Protein AF-A0ABD0UCK6-F1 (afdb_monomer)

Secondary structure (DSSP, 8-state):
---------------------TTTT-SSS-HHHHHHHHHHH-TTTTTTEEE-TTSSEEEES-HHHIIIIIHHHHSS---HHHHHHHHHHTT-EE--SSSEEEE-TT--TT-GGGGGG-PPPP---------------------TT-SSHHHHHHHHHHHHHHHHHHHHHHHHHHHHHHHHHHHHHHHHHHHHHHHHHHHHHHHHHHT-HHHHHHHHHHHHS-SS--HHHHHHHHHHHHHHHHHHHHT---------TTSSHHHHHHHHHHHHHHHTT-----------------------

pLDDT: mean 70.23, std 23.86, range [28.62, 97.31]

Structure (mmCIF, N/CA/C/O backbone):
data_AF-A0ABD0UCK6-F1
#
_entry.id   AF-A0ABD0UCK6-F1
#
loop_
_atom_site.group_PDB
_atom_site.id
_atom_site.type_symbol
_atom_site.label_atom_id
_atom_site.label_alt_id
_atom_site.label_comp_id
_atom_site.label_asym_id
_atom_site.label_entity_id
_atom_site.label_seq_id
_atom_site.pdbx_PDB_ins_code
_atom_site.Cartn_x
_atom_site.Cartn_y
_atom_site.Cartn_z
_atom_site.occupancy
_atom_site.B_iso_or_equiv
_atom_site.auth_seq_id
_atom_site.auth_comp_id
_atom_site.auth_asym_id
_atom_site.auth_atom_id
_atom_site.pdbx_PDB_model_num
ATOM 1 N N . MET A 1 1 ? 30.192 30.939 -76.723 1.00 43.00 1 MET A N 1
ATOM 2 C CA . MET A 1 1 ? 31.082 30.702 -75.568 1.00 43.00 1 MET A CA 1
ATOM 3 C C . MET A 1 1 ? 30.474 31.474 -74.424 1.00 43.00 1 MET A C 1
ATOM 5 O O . MET A 1 1 ? 30.713 32.667 -74.288 1.00 43.00 1 MET A O 1
ATOM 9 N N . ASP A 1 2 ? 29.570 30.797 -73.729 1.00 37.66 2 ASP A N 1
ATOM 10 C CA . ASP A 1 2 ? 28.716 31.354 -72.691 1.00 37.66 2 ASP A CA 1
ATOM 11 C C . ASP A 1 2 ? 29.520 31.537 -71.403 1.00 37.66 2 ASP A C 1
ATOM 13 O O . ASP A 1 2 ? 30.098 30.588 -70.871 1.00 37.66 2 ASP A O 1
ATOM 17 N N . GLY A 1 3 ? 29.598 32.782 -70.935 1.00 42.50 3 GLY A N 1
ATOM 18 C CA . GLY A 1 3 ? 30.230 33.147 -69.673 1.00 42.50 3 GLY A CA 1
ATOM 19 C C . GLY A 1 3 ? 29.240 33.008 -68.525 1.00 42.50 3 GLY A C 1
ATOM 20 O O . GLY A 1 3 ? 28.449 33.910 -68.268 1.00 42.50 3 GLY A O 1
ATOM 21 N N . LEU A 1 4 ? 29.301 31.872 -67.838 1.00 45.47 4 LEU A N 1
ATOM 22 C CA . LEU A 1 4 ? 28.661 31.622 -66.553 1.00 45.47 4 LEU A CA 1
ATOM 23 C C . LEU A 1 4 ? 29.497 32.280 -65.443 1.00 45.47 4 LEU A C 1
ATOM 25 O O . LEU A 1 4 ? 30.600 31.815 -65.167 1.00 45.47 4 LEU A O 1
ATOM 29 N N . VAL A 1 5 ? 28.980 33.317 -64.774 1.00 45.97 5 VAL A N 1
ATOM 30 C CA . VAL A 1 5 ? 29.492 33.733 -63.455 1.00 45.97 5 VAL A CA 1
ATOM 31 C C . VAL A 1 5 ? 28.328 33.980 -62.496 1.00 45.97 5 VAL A C 1
ATOM 33 O O . VAL A 1 5 ? 27.655 35.004 -62.515 1.00 45.97 5 VAL A O 1
ATOM 36 N N . MET A 1 6 ? 28.126 32.939 -61.694 1.00 42.19 6 MET A N 1
ATOM 37 C CA . MET A 1 6 ? 27.510 32.813 -60.375 1.00 42.19 6 MET A CA 1
ATOM 38 C C . MET A 1 6 ? 27.238 34.124 -59.615 1.00 42.19 6 MET A C 1
ATOM 40 O O . MET A 1 6 ? 28.161 34.772 -59.123 1.00 42.19 6 MET A O 1
ATOM 44 N N . VAL A 1 7 ? 25.956 34.424 -59.396 1.00 40.69 7 VAL A N 1
ATOM 45 C CA . VAL A 1 7 ? 25.512 35.253 -58.269 1.00 40.69 7 VAL A CA 1
ATOM 46 C C . VAL A 1 7 ? 25.606 34.378 -57.020 1.00 40.69 7 VAL A C 1
ATOM 48 O O . VAL A 1 7 ? 24.918 33.365 -56.910 1.00 40.69 7 VAL A O 1
ATOM 51 N N . LYS A 1 8 ? 26.524 34.725 -56.119 1.00 40.78 8 LYS A N 1
ATOM 52 C CA . LYS A 1 8 ? 26.701 34.066 -54.827 1.00 40.78 8 LYS A CA 1
ATOM 53 C C . LYS A 1 8 ? 25.830 34.818 -53.823 1.00 40.78 8 LYS A C 1
ATOM 55 O O . LYS A 1 8 ? 26.123 35.956 -53.483 1.00 40.78 8 LYS A O 1
ATOM 60 N N . GLU A 1 9 ? 24.725 34.197 -53.439 1.00 42.53 9 GLU A N 1
ATOM 61 C CA . GLU A 1 9 ? 23.827 34.663 -52.387 1.00 42.53 9 GLU A CA 1
ATOM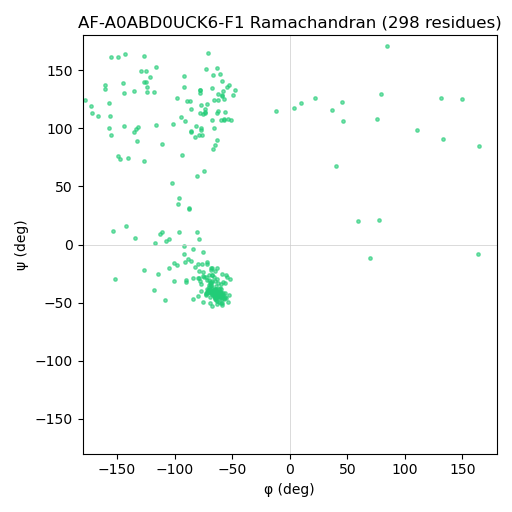 62 C C . GLU A 1 9 ? 24.570 34.562 -51.046 1.00 42.53 9 GLU A C 1
ATOM 64 O O . GLU A 1 9 ? 24.879 33.470 -50.565 1.00 42.53 9 GLU A O 1
ATOM 69 N N . GLU A 1 10 ? 24.967 35.710 -50.498 1.00 41.16 10 GLU A N 1
ATOM 70 C CA . GLU A 1 10 ? 25.566 35.811 -49.170 1.00 41.16 10 GLU A CA 1
ATOM 71 C C . GLU A 1 10 ? 24.448 35.703 -48.129 1.00 41.16 10 GLU A C 1
ATOM 73 O O . GLU A 1 10 ? 23.729 36.660 -47.859 1.00 41.16 10 GLU A O 1
ATOM 78 N N . ALA A 1 11 ? 24.276 34.504 -47.570 1.00 45.09 11 ALA A N 1
ATOM 79 C CA . ALA A 1 11 ? 23.483 34.305 -46.368 1.00 45.09 11 ALA A CA 1
ATOM 80 C C . ALA A 1 11 ? 24.275 34.840 -45.167 1.00 45.09 11 ALA A C 1
ATOM 82 O O . ALA A 1 11 ? 25.340 34.327 -44.823 1.00 45.09 11 ALA A O 1
ATOM 83 N N . GLU A 1 12 ? 23.745 35.897 -44.566 1.00 42.16 12 GLU A N 1
ATOM 84 C CA . GLU A 1 12 ? 24.201 36.522 -43.331 1.00 42.16 12 GLU A CA 1
ATOM 85 C C . GLU A 1 12 ? 24.213 35.475 -42.197 1.00 42.16 12 GLU A C 1
ATOM 87 O O . GLU A 1 12 ? 23.169 35.006 -41.744 1.00 42.16 12 GLU A O 1
ATOM 92 N N . ILE A 1 13 ? 25.407 35.037 -41.783 1.00 49.97 13 ILE A N 1
ATOM 93 C CA . ILE A 1 13 ? 25.597 34.094 -40.673 1.00 49.97 13 ILE A CA 1
ATOM 94 C C . ILE A 1 13 ? 25.544 34.907 -39.379 1.00 49.97 13 ILE A C 1
ATOM 96 O O . ILE A 1 13 ? 26.552 35.450 -38.929 1.00 49.97 13 ILE A O 1
ATOM 100 N N . THR A 1 14 ? 24.358 35.015 -38.787 1.00 47.75 14 THR A N 1
ATOM 101 C CA . THR A 1 14 ? 24.210 35.447 -37.396 1.00 47.75 14 THR A CA 1
ATOM 102 C C . THR A 1 14 ? 24.664 34.306 -36.483 1.00 47.75 14 THR A C 1
ATOM 104 O O . THR A 1 14 ? 24.079 33.222 -36.503 1.00 47.75 14 THR A O 1
ATOM 107 N N . ASP A 1 15 ? 25.729 34.544 -35.715 1.00 53.75 15 ASP A N 1
ATOM 108 C CA . ASP A 1 15 ? 26.351 33.615 -34.758 1.00 53.75 15 ASP A CA 1
ATOM 109 C C . ASP A 1 15 ? 25.496 33.477 -33.482 1.00 53.75 15 ASP A C 1
ATOM 111 O O . ASP A 1 15 ? 25.880 33.894 -32.389 1.00 53.75 15 ASP A O 1
ATOM 115 N N . ASP A 1 16 ? 24.279 32.948 -33.638 1.00 50.62 16 ASP A N 1
ATOM 116 C CA . ASP A 1 16 ? 23.425 32.580 -32.512 1.00 50.62 16 ASP A CA 1
ATOM 117 C C . ASP A 1 16 ? 23.896 31.238 -31.916 1.00 50.62 16 ASP A C 1
ATOM 119 O O . ASP A 1 16 ? 24.107 30.265 -32.652 1.00 50.62 16 ASP A O 1
ATOM 123 N N . PRO A 1 17 ? 24.029 31.126 -30.578 1.00 59.19 17 PRO A N 1
ATOM 124 C CA . PRO A 1 17 ? 24.386 29.869 -29.932 1.00 59.19 17 PRO A CA 1
ATOM 125 C C . PRO A 1 17 ? 23.346 28.787 -30.274 1.00 59.19 17 PRO A C 1
ATOM 127 O O . PRO A 1 17 ? 22.146 29.081 -30.284 1.00 59.19 17 PRO A O 1
ATOM 130 N N . PRO A 1 18 ? 23.756 27.523 -30.519 1.00 54.00 18 PRO A N 1
ATOM 131 C CA . PRO A 1 18 ? 22.837 26.467 -30.922 1.00 54.00 18 PRO A CA 1
ATOM 132 C C . PRO A 1 18 ? 21.777 26.262 -29.840 1.00 54.00 18 PRO A C 1
ATOM 134 O O . PRO A 1 18 ? 22.047 25.723 -28.763 1.00 54.00 18 PRO A O 1
ATOM 137 N N . GLN A 1 19 ? 20.554 26.703 -30.129 1.00 51.31 19 GLN A N 1
ATOM 138 C CA . GLN A 1 19 ? 19.422 26.453 -29.255 1.00 51.31 19 GLN A CA 1
ATOM 139 C C . GLN A 1 19 ? 19.112 24.950 -29.279 1.00 51.31 19 GLN A C 1
ATOM 141 O O . GLN A 1 19 ? 19.093 24.340 -30.354 1.00 51.31 19 GLN A O 1
ATOM 146 N N . PRO A 1 20 ? 18.874 24.313 -28.118 1.00 51.81 20 PRO A N 1
ATOM 147 C CA . PRO A 1 20 ? 18.458 22.921 -28.089 1.00 51.81 20 PRO A CA 1
ATOM 148 C C . PRO A 1 20 ? 17.172 22.789 -28.904 1.00 51.81 20 PRO A C 1
ATOM 150 O O . PRO A 1 20 ? 16.245 23.574 -28.721 1.00 51.81 20 PRO A O 1
ATOM 153 N N . ILE A 1 21 ? 17.104 21.798 -29.796 1.00 51.03 21 ILE A N 1
ATOM 154 C CA . ILE A 1 21 ? 15.889 21.493 -30.558 1.00 51.03 21 ILE A CA 1
ATOM 155 C C . ILE A 1 21 ? 14.805 21.059 -29.557 1.00 51.03 21 ILE A C 1
ATOM 157 O O . ILE A 1 21 ? 14.673 19.887 -29.197 1.00 51.03 21 ILE A O 1
ATOM 161 N N . ILE A 1 22 ? 14.038 22.030 -29.065 1.00 47.56 22 ILE A N 1
ATOM 162 C CA . ILE A 1 22 ? 12.833 21.833 -28.268 1.00 47.56 22 ILE A CA 1
ATOM 163 C C . ILE A 1 22 ? 11.752 21.421 -29.264 1.00 47.56 22 ILE A C 1
ATOM 165 O O . ILE A 1 22 ? 11.139 22.264 -29.908 1.00 47.56 22 ILE A O 1
ATOM 169 N N . GLY A 1 23 ? 11.550 20.114 -29.445 1.00 47.00 23 GLY A N 1
ATOM 170 C CA . GLY A 1 23 ? 10.485 19.648 -30.340 1.00 47.00 23 GLY A CA 1
ATOM 171 C C . GLY A 1 23 ? 10.528 18.199 -30.810 1.00 47.00 23 GLY A C 1
ATOM 172 O O . GLY A 1 23 ? 9.545 17.741 -31.376 1.00 47.00 23 GLY A O 1
ATOM 173 N N . LEU A 1 24 ? 11.585 17.424 -30.548 1.00 39.94 24 LEU A N 1
ATOM 174 C CA . LEU A 1 24 ? 11.639 16.016 -30.979 1.00 39.94 24 LEU A CA 1
ATOM 175 C C . LEU A 1 24 ? 11.019 15.029 -29.964 1.00 39.94 24 LEU A C 1
ATOM 177 O O . LEU A 1 24 ? 11.495 13.908 -29.821 1.00 39.94 24 LEU A O 1
ATOM 181 N N . ASN A 1 25 ? 9.998 15.446 -29.207 1.00 45.94 25 ASN A N 1
ATOM 182 C CA . ASN A 1 25 ? 9.339 14.600 -28.196 1.00 45.94 25 ASN A CA 1
ATOM 183 C C . ASN A 1 25 ? 7.956 14.069 -28.620 1.00 45.94 25 ASN A C 1
ATOM 185 O O . ASN A 1 25 ? 7.319 13.388 -27.823 1.00 45.94 25 ASN A O 1
ATOM 189 N N . ASP A 1 26 ? 7.510 14.307 -29.858 1.00 54.50 26 ASP A N 1
ATOM 190 C CA . ASP A 1 26 ? 6.216 13.818 -30.372 1.00 54.50 26 ASP A CA 1
ATOM 191 C C . ASP A 1 26 ? 6.319 12.517 -31.194 1.00 54.50 26 ASP A C 1
ATOM 193 O O . ASP A 1 26 ? 5.574 12.288 -32.144 1.00 54.50 26 ASP A O 1
ATOM 197 N N . LEU A 1 27 ? 7.231 11.614 -30.822 1.00 59.78 27 LEU A N 1
ATOM 198 C CA . LEU A 1 27 ? 7.398 10.317 -31.489 1.00 59.78 27 LEU A CA 1
ATOM 199 C C . LEU A 1 27 ? 7.329 9.162 -30.479 1.00 59.78 27 LEU A C 1
ATOM 201 O O . LEU A 1 27 ? 8.319 8.503 -30.176 1.00 59.78 27 LEU A O 1
ATOM 205 N N . GLY A 1 28 ? 6.122 8.898 -29.976 1.00 66.94 28 GLY A N 1
ATOM 206 C CA . GLY A 1 28 ? 5.778 7.643 -29.301 1.00 66.94 28 GLY A CA 1
ATOM 207 C C . GLY A 1 28 ? 6.127 7.543 -27.807 1.00 66.94 28 GLY A C 1
ATOM 208 O O . GLY A 1 28 ? 6.771 8.420 -27.231 1.00 66.94 28 GLY A O 1
ATOM 209 N N . PRO A 1 29 ? 5.642 6.481 -27.134 1.00 82.12 29 PRO A N 1
ATOM 210 C CA . PRO A 1 29 ? 5.924 6.256 -25.723 1.00 82.12 29 PRO A CA 1
ATOM 211 C C . PRO A 1 29 ? 7.433 6.097 -25.475 1.00 82.12 29 PRO A C 1
ATOM 213 O O . PRO A 1 29 ? 8.137 5.534 -26.316 1.00 82.12 29 PRO A O 1
ATOM 216 N N . PRO A 1 30 ? 7.944 6.541 -24.312 1.00 88.12 30 PRO A N 1
ATOM 217 C CA . PRO A 1 30 ? 9.356 6.429 -23.972 1.00 88.12 30 PRO A CA 1
ATOM 218 C C . PRO A 1 30 ? 9.929 5.020 -24.229 1.00 88.12 30 PRO A C 1
ATOM 220 O O . PRO A 1 30 ? 9.338 4.036 -23.772 1.00 88.12 30 PRO A O 1
ATOM 223 N N . PRO A 1 31 ? 11.108 4.885 -24.874 1.00 90.19 31 PRO A N 1
ATOM 224 C CA . PRO A 1 31 ? 11.677 3.580 -25.229 1.00 90.19 31 PRO A CA 1
ATOM 225 C C . PRO A 1 31 ? 11.854 2.629 -24.046 1.00 90.19 31 PRO A C 1
ATOM 227 O O . PRO A 1 31 ? 11.704 1.421 -24.194 1.00 90.19 31 PRO A O 1
ATOM 230 N N . PHE A 1 32 ? 12.148 3.171 -22.861 1.00 94.44 32 PHE A N 1
ATOM 231 C CA . PHE A 1 32 ? 12.225 2.389 -21.630 1.00 94.44 32 PHE A CA 1
ATOM 232 C C . PHE A 1 32 ? 10.903 1.674 -21.319 1.00 94.44 32 PHE A C 1
ATOM 234 O O . PHE A 1 32 ? 10.908 0.485 -21.009 1.00 94.44 32 PHE A O 1
ATOM 241 N N . LEU A 1 33 ? 9.777 2.380 -21.439 1.00 95.00 33 LEU A N 1
ATOM 242 C CA . LEU A 1 33 ? 8.454 1.836 -21.149 1.00 95.00 33 LEU A CA 1
ATOM 243 C C . LEU A 1 33 ? 8.032 0.809 -22.192 1.00 95.00 33 LEU A C 1
ATOM 245 O O . LEU A 1 33 ? 7.509 -0.232 -21.819 1.00 95.00 33 LEU A O 1
ATOM 249 N N . MET A 1 34 ? 8.313 1.069 -23.474 1.00 93.88 34 MET A N 1
ATOM 250 C CA . MET A 1 34 ? 8.040 0.102 -24.543 1.00 93.88 34 MET A CA 1
ATOM 251 C C . MET A 1 34 ? 8.783 -1.211 -24.312 1.00 93.88 34 MET A C 1
ATOM 253 O O . MET A 1 34 ? 8.166 -2.268 -24.300 1.00 93.88 34 MET A O 1
ATOM 257 N N . LYS A 1 35 ? 10.090 -1.133 -24.052 1.00 95.00 35 LYS A N 1
ATOM 258 C CA . LYS A 1 35 ? 10.930 -2.310 -23.808 1.00 95.00 35 LYS A CA 1
ATOM 259 C C . LYS A 1 35 ? 10.535 -3.057 -22.544 1.00 95.00 35 LYS A C 1
ATOM 261 O O . LYS A 1 35 ? 10.545 -4.278 -22.536 1.00 95.00 35 LYS A O 1
ATOM 266 N N . THR A 1 36 ? 10.184 -2.327 -21.484 1.00 95.94 36 THR A N 1
ATOM 267 C CA . THR A 1 36 ? 9.698 -2.945 -20.244 1.00 95.94 36 THR A CA 1
ATOM 268 C C . THR A 1 36 ? 8.384 -3.674 -20.495 1.00 95.94 36 THR A C 1
ATOM 270 O O . THR A 1 36 ? 8.234 -4.804 -20.059 1.00 95.94 36 THR A O 1
ATOM 273 N N . PHE A 1 37 ? 7.458 -3.058 -21.233 1.00 95.94 37 PHE A N 1
ATOM 274 C CA . PHE A 1 37 ? 6.189 -3.680 -21.596 1.00 95.94 37 PHE A CA 1
ATOM 275 C C . PHE A 1 37 ? 6.395 -4.947 -22.428 1.00 95.94 37 PHE A C 1
ATOM 277 O O . PHE A 1 37 ? 5.858 -5.988 -22.084 1.00 95.94 37 PHE A O 1
ATOM 284 N N . GLU A 1 38 ? 7.217 -4.880 -23.475 1.00 94.94 38 GLU A N 1
ATOM 285 C CA . GLU A 1 38 ? 7.531 -6.031 -24.333 1.00 94.94 38 GLU A CA 1
ATOM 286 C C . GLU A 1 38 ? 8.199 -7.167 -23.552 1.00 94.94 38 GLU A C 1
ATOM 288 O O . GLU A 1 38 ? 7.831 -8.320 -23.722 1.00 94.94 38 GLU A O 1
ATOM 293 N N . MET A 1 39 ? 9.131 -6.841 -22.655 1.00 95.75 39 MET A N 1
ATOM 294 C CA . MET A 1 39 ? 9.803 -7.823 -21.805 1.00 95.75 39 MET A CA 1
ATOM 295 C C . MET A 1 39 ? 8.847 -8.530 -20.838 1.00 95.75 39 MET A C 1
ATOM 297 O O . MET A 1 39 ? 9.081 -9.694 -20.546 1.00 95.75 39 MET A O 1
ATOM 301 N N . VAL A 1 40 ? 7.833 -7.836 -20.310 1.00 96.19 40 VAL A N 1
ATOM 302 C CA . VAL A 1 40 ? 6.857 -8.395 -19.352 1.00 96.19 40 VAL A CA 1
ATOM 303 C C . VAL A 1 40 ? 5.722 -9.141 -20.067 1.00 96.19 40 VAL A C 1
ATOM 305 O O . VAL A 1 40 ? 5.138 -10.054 -19.499 1.00 96.19 40 VAL A O 1
ATOM 308 N N . GLU A 1 41 ? 5.388 -8.750 -21.298 1.00 94.44 41 GLU A N 1
ATOM 309 C CA . GLU A 1 41 ? 4.344 -9.394 -22.110 1.00 94.44 41 GLU A CA 1
ATOM 310 C C . GLU A 1 41 ? 4.829 -10.697 -22.778 1.00 94.44 41 GLU A C 1
ATOM 312 O O . GLU A 1 41 ? 4.008 -11.483 -23.242 1.00 94.44 41 GLU A O 1
ATOM 317 N N . ASP A 1 42 ? 6.144 -10.920 -22.849 1.00 94.38 42 ASP A N 1
ATOM 318 C CA . ASP A 1 42 ? 6.765 -12.107 -23.445 1.00 94.38 42 ASP A CA 1
ATOM 319 C C . ASP A 1 42 ? 6.591 -13.355 -22.548 1.00 94.38 42 ASP A C 1
ATOM 321 O O . ASP A 1 42 ? 7.210 -13.428 -21.487 1.00 94.38 42 ASP A O 1
ATOM 325 N N . PRO A 1 43 ? 5.831 -14.388 -22.965 1.00 93.81 43 PRO A N 1
ATOM 326 C CA . PRO A 1 43 ? 5.624 -15.585 -22.147 1.00 93.81 43 PRO A CA 1
ATOM 327 C C . PRO A 1 43 ? 6.908 -16.379 -21.864 1.00 93.81 43 PRO A C 1
ATOM 329 O O . PRO A 1 43 ? 6.956 -17.168 -20.921 1.00 93.81 43 PRO A O 1
ATOM 332 N N . GLU A 1 44 ? 7.970 -16.200 -22.659 1.00 92.88 44 GLU A N 1
ATOM 333 C CA . GLU A 1 44 ? 9.258 -16.855 -22.394 1.00 92.88 44 GLU A CA 1
ATOM 334 C C . GLU A 1 44 ? 9.929 -16.313 -21.124 1.00 92.88 44 GLU A C 1
ATOM 336 O O . GLU A 1 44 ? 10.715 -17.013 -20.475 1.00 92.88 44 GLU A O 1
ATOM 341 N N . THR A 1 45 ? 9.631 -15.065 -20.754 1.00 94.00 45 THR A N 1
ATOM 342 C CA . THR A 1 45 ? 10.233 -14.399 -19.597 1.00 94.00 45 THR A CA 1
ATOM 343 C C . THR A 1 45 ? 9.421 -14.586 -18.317 1.00 94.00 45 THR A C 1
ATOM 345 O O . THR A 1 45 ? 9.972 -14.304 -17.251 1.00 94.00 45 THR A O 1
ATOM 348 N N . ASP A 1 46 ? 8.208 -15.158 -18.386 1.00 94.56 46 ASP A N 1
ATOM 349 C CA . ASP A 1 46 ? 7.263 -15.321 -17.263 1.00 94.56 46 ASP A CA 1
ATOM 350 C C . ASP A 1 46 ? 7.881 -15.992 -16.025 1.00 94.56 46 ASP A C 1
ATOM 352 O O . ASP A 1 46 ? 7.506 -15.711 -14.886 1.00 94.56 46 ASP A O 1
ATOM 356 N N . THR A 1 47 ? 8.878 -16.859 -16.223 1.00 94.62 47 THR A N 1
ATOM 357 C CA . THR A 1 47 ? 9.607 -17.522 -15.124 1.00 94.62 47 THR A CA 1
ATOM 358 C C . THR A 1 47 ? 10.471 -16.574 -14.284 1.00 94.62 47 THR A C 1
ATOM 360 O O . THR A 1 47 ? 10.848 -16.910 -13.162 1.00 94.62 47 THR A O 1
ATOM 363 N N . VAL A 1 48 ? 10.815 -15.403 -14.820 1.00 95.38 48 VAL A N 1
ATOM 364 C CA . VAL A 1 48 ? 11.702 -14.402 -14.211 1.00 95.38 48 VAL A CA 1
ATOM 365 C C . VAL A 1 48 ? 10.960 -13.088 -13.971 1.00 95.38 48 VAL A C 1
ATOM 367 O O . VAL A 1 48 ? 11.160 -12.457 -12.932 1.00 95.38 48 VAL A O 1
ATOM 370 N N . VAL A 1 49 ? 10.098 -12.677 -14.901 1.00 96.69 49 VAL A N 1
ATOM 371 C CA . VAL A 1 49 ? 9.234 -11.503 -14.785 1.00 96.69 49 VAL A CA 1
ATOM 372 C C . VAL A 1 49 ? 7.899 -11.791 -15.456 1.00 96.69 49 VAL A C 1
ATOM 374 O O . VAL A 1 49 ? 7.886 -12.231 -16.593 1.00 96.69 49 VAL A O 1
ATOM 377 N N . SER A 1 50 ? 6.788 -11.531 -14.774 1.00 96.88 50 SER A N 1
ATOM 378 C CA . SER A 1 50 ? 5.454 -11.753 -15.341 1.00 96.88 50 SER A CA 1
ATOM 379 C C . SER A 1 50 ? 4.474 -10.676 -14.900 1.00 96.88 50 SER A C 1
ATOM 381 O O . SER A 1 50 ? 4.691 -9.969 -13.909 1.00 96.88 50 SER A O 1
ATOM 383 N N . TRP A 1 51 ? 3.344 -10.587 -15.593 1.00 97.19 51 TRP A N 1
ATOM 384 C CA . TRP A 1 51 ? 2.184 -9.861 -15.082 1.00 97.19 51 TRP A CA 1
ATOM 385 C C . TRP A 1 51 ? 1.642 -10.508 -13.799 1.00 97.19 51 TRP A C 1
ATOM 387 O O . TRP A 1 51 ? 1.756 -11.719 -13.586 1.00 97.19 51 TRP A O 1
ATOM 397 N N . SER A 1 52 ? 1.026 -9.695 -12.943 1.00 94.94 52 SER A N 1
ATOM 398 C CA . SER A 1 52 ? 0.224 -10.176 -11.820 1.00 94.94 52 SER A CA 1
ATOM 399 C C . SER A 1 52 ? -1.087 -10.799 -12.305 1.00 94.94 52 SER A C 1
ATOM 401 O O . SER A 1 52 ? -1.531 -10.580 -13.436 1.00 94.94 52 SER A O 1
ATOM 403 N N . SER A 1 53 ? -1.763 -11.545 -11.429 1.00 92.25 53 SER A N 1
ATOM 404 C CA . SER A 1 53 ? -3.070 -12.149 -11.728 1.00 92.25 53 SER A CA 1
ATOM 405 C C . SER A 1 53 ? -4.130 -11.115 -12.128 1.00 92.25 53 SER A C 1
ATOM 407 O O . SER A 1 53 ? -4.980 -11.397 -12.971 1.00 92.25 53 SER A O 1
ATOM 409 N N . ALA A 1 54 ? -4.053 -9.905 -11.564 1.00 91.56 54 ALA A N 1
ATOM 410 C CA . ALA A 1 54 ? -4.938 -8.784 -11.868 1.00 91.56 54 ALA A CA 1
ATOM 411 C C . ALA A 1 54 ? -4.516 -7.979 -13.113 1.00 91.56 54 ALA A C 1
ATOM 413 O O . ALA A 1 54 ? -5.239 -7.068 -13.518 1.00 91.56 54 ALA A O 1
ATOM 414 N N . LYS A 1 55 ? -3.376 -8.310 -13.741 1.00 93.38 55 LYS A N 1
ATOM 415 C CA . LYS A 1 55 ? -2.894 -7.721 -15.004 1.00 93.38 55 LYS A CA 1
ATOM 416 C C . LYS A 1 55 ? -2.675 -6.197 -14.989 1.00 93.38 55 LYS A C 1
ATOM 418 O O . LYS A 1 55 ? -2.607 -5.558 -16.041 1.00 93.38 55 LYS A O 1
ATOM 423 N N . ASN A 1 56 ? -2.532 -5.616 -13.803 1.00 93.69 56 ASN A N 1
ATOM 424 C CA . ASN A 1 56 ? -2.335 -4.181 -13.564 1.00 93.69 56 ASN A CA 1
ATOM 425 C C . ASN A 1 56 ? -0.986 -3.847 -12.897 1.00 93.69 56 ASN A C 1
ATOM 427 O O . ASN A 1 56 ? -0.696 -2.686 -12.603 1.00 93.69 56 ASN A O 1
ATOM 431 N N . SER A 1 57 ? -0.171 -4.865 -12.651 1.00 95.62 57 SER A N 1
ATOM 432 C CA . SER A 1 57 ? 1.164 -4.790 -12.065 1.00 95.62 57 SER A CA 1
ATOM 433 C C . SER A 1 57 ? 2.014 -5.923 -12.628 1.00 95.62 57 SER A C 1
ATOM 435 O O . SER A 1 57 ? 1.483 -6.901 -13.159 1.00 95.62 57 SER A O 1
ATOM 437 N N . PHE A 1 58 ? 3.332 -5.804 -12.523 1.00 97.19 58 PHE A N 1
ATOM 438 C CA . PHE A 1 58 ? 4.249 -6.878 -12.891 1.00 97.19 58 PHE A CA 1
ATOM 439 C C . PHE A 1 58 ? 5.173 -7.216 -11.729 1.00 97.19 58 PHE A C 1
ATOM 441 O O . PHE A 1 58 ? 5.508 -6.352 -10.916 1.00 97.19 58 PHE A O 1
ATOM 448 N N . ILE A 1 59 ? 5.579 -8.478 -11.663 1.00 96.88 59 ILE A N 1
ATOM 449 C CA . ILE A 1 59 ? 6.369 -9.049 -10.578 1.00 96.88 59 ILE A CA 1
ATOM 450 C C . ILE A 1 59 ? 7.692 -9.530 -11.158 1.00 96.88 59 ILE A C 1
ATOM 452 O O . ILE A 1 59 ? 7.708 -10.253 -12.150 1.00 96.88 59 ILE A O 1
ATOM 456 N N . VAL A 1 60 ? 8.803 -9.155 -10.524 1.00 97.00 60 VAL A N 1
ATOM 457 C CA . VAL A 1 60 ? 10.115 -9.758 -10.786 1.00 97.00 60 VAL A CA 1
ATOM 458 C C . VAL A 1 60 ? 10.341 -10.879 -9.770 1.00 97.00 60 VAL A C 1
ATOM 460 O O . VAL A 1 60 ? 10.533 -10.620 -8.583 1.00 97.00 60 VAL A O 1
ATOM 463 N N . TRP A 1 61 ? 10.307 -12.127 -10.231 1.00 95.19 61 TRP A N 1
ATOM 464 C CA . TRP A 1 61 ? 10.429 -13.321 -9.388 1.00 95.19 61 TRP A CA 1
ATOM 465 C C . TRP A 1 61 ? 11.873 -13.591 -8.962 1.00 95.19 61 TRP A C 1
ATOM 467 O O . TRP A 1 61 ? 12.130 -13.945 -7.814 1.00 95.19 61 TRP A O 1
ATOM 477 N N . ASP A 1 62 ? 12.818 -13.390 -9.880 1.00 93.38 62 ASP A N 1
ATOM 478 C CA . ASP A 1 62 ? 14.246 -13.624 -9.660 1.00 93.38 62 ASP A CA 1
ATOM 479 C C . ASP A 1 62 ? 15.047 -12.410 -10.143 1.00 93.38 62 ASP A C 1
ATOM 481 O O . ASP A 1 62 ? 15.288 -12.225 -11.339 1.00 93.38 62 ASP A O 1
ATOM 485 N N . SER A 1 63 ? 15.471 -11.565 -9.199 1.00 94.12 63 SER A N 1
ATOM 486 C CA . SER A 1 63 ? 16.224 -10.343 -9.501 1.00 94.12 63 SER A CA 1
ATOM 487 C C . SER A 1 63 ? 17.605 -10.625 -10.104 1.00 94.12 63 SER A C 1
ATOM 489 O O . SER A 1 63 ? 18.107 -9.813 -10.889 1.00 94.12 63 SER A O 1
ATOM 491 N N . TYR A 1 64 ? 18.219 -11.769 -9.789 1.00 94.38 64 TYR A N 1
ATOM 492 C CA . TYR A 1 64 ? 19.539 -12.141 -10.293 1.00 94.38 64 TYR A CA 1
ATOM 493 C C . TYR A 1 64 ? 19.468 -12.587 -11.755 1.00 94.38 64 TYR A C 1
ATOM 495 O O . TYR A 1 64 ? 20.205 -12.059 -12.597 1.00 94.38 64 TYR A O 1
ATOM 503 N N . LYS A 1 65 ? 18.543 -13.495 -12.094 1.00 94.44 65 LYS A N 1
ATOM 504 C CA . LYS A 1 65 ? 18.298 -13.875 -13.496 1.00 94.44 65 LYS A CA 1
ATOM 505 C C . LYS A 1 65 ? 17.837 -12.676 -14.306 1.00 94.44 65 LYS A C 1
ATOM 507 O O . LYS A 1 65 ? 18.393 -12.419 -15.366 1.00 94.44 65 LYS A O 1
ATOM 512 N N . PHE A 1 66 ? 16.919 -11.873 -13.773 1.00 96.31 66 PHE A N 1
ATOM 513 C CA . PHE A 1 66 ? 16.472 -10.649 -14.434 1.00 96.31 66 PHE A CA 1
ATOM 514 C C . PHE A 1 66 ? 17.652 -9.740 -14.816 1.00 96.31 66 PHE A C 1
ATOM 516 O O . PHE A 1 66 ? 17.732 -9.248 -15.940 1.00 96.31 66 PHE A O 1
ATOM 523 N N . SER A 1 67 ? 18.616 -9.578 -13.909 1.00 95.19 67 SER A N 1
ATOM 524 C CA . SER A 1 67 ? 19.805 -8.745 -14.115 1.00 95.19 67 SER A CA 1
ATOM 525 C C . SER A 1 67 ? 20.801 -9.305 -15.126 1.00 95.19 67 SER A C 1
ATOM 527 O O . SER A 1 67 ? 21.396 -8.554 -15.896 1.00 95.19 67 SER A O 1
ATOM 529 N N . THR A 1 68 ? 21.009 -10.620 -15.116 1.00 94.25 68 THR A N 1
ATOM 530 C CA . THR A 1 68 ? 22.054 -11.279 -15.911 1.00 94.25 68 THR A CA 1
ATOM 531 C C . THR A 1 68 ? 21.578 -11.704 -17.296 1.00 94.25 68 THR A C 1
ATOM 533 O O . THR A 1 68 ? 22.371 -11.670 -18.234 1.00 94.25 68 THR A O 1
ATOM 536 N N . THR A 1 69 ? 20.301 -12.064 -17.453 1.00 93.44 69 THR A N 1
ATOM 537 C CA . THR A 1 69 ? 19.756 -12.597 -18.711 1.00 93.44 69 THR A CA 1
ATOM 538 C C . THR A 1 69 ? 18.829 -11.611 -19.418 1.00 93.44 69 THR A C 1
ATOM 540 O O . THR A 1 69 ? 18.997 -11.373 -20.614 1.00 93.44 69 THR A O 1
ATOM 543 N N . LEU A 1 70 ? 17.880 -10.994 -18.704 1.00 94.00 70 LEU A N 1
ATOM 544 C CA . LEU A 1 70 ? 16.862 -10.138 -19.325 1.00 94.00 70 LEU A CA 1
ATOM 545 C C . LEU A 1 70 ? 17.351 -8.709 -19.553 1.00 94.00 70 LEU A C 1
ATOM 547 O O . LEU A 1 70 ? 17.199 -8.176 -20.654 1.00 94.00 70 LEU A O 1
ATOM 551 N N . LEU A 1 71 ? 17.975 -8.085 -18.550 1.00 94.56 71 LEU A N 1
ATOM 552 C CA . LEU A 1 71 ? 18.420 -6.699 -18.672 1.00 94.56 71 LEU A CA 1
ATOM 553 C C . LEU A 1 71 ? 19.387 -6.479 -19.847 1.00 94.56 71 LEU A C 1
ATOM 555 O O . LEU A 1 71 ? 19.138 -5.534 -20.586 1.00 94.56 71 LEU A O 1
ATOM 559 N N . PRO A 1 72 ? 20.389 -7.336 -20.124 1.00 94.94 72 PRO A N 1
ATOM 560 C CA . PRO A 1 72 ? 21.249 -7.179 -21.300 1.00 94.94 72 PRO A CA 1
ATOM 561 C C . PRO A 1 72 ? 20.538 -7.407 -22.646 1.00 94.94 72 PRO A C 1
ATOM 563 O O . PRO A 1 72 ? 20.970 -6.854 -23.656 1.00 94.94 72 PRO A O 1
ATOM 566 N N . LYS A 1 73 ? 19.454 -8.203 -22.678 1.00 93.94 73 LYS A N 1
ATOM 567 C CA . LYS A 1 73 ? 18.647 -8.461 -23.891 1.00 93.94 73 LYS A CA 1
ATOM 568 C C . LYS A 1 73 ? 17.824 -7.228 -24.279 1.00 93.94 73 LYS A C 1
ATOM 570 O O . LYS A 1 73 ? 17.750 -6.877 -25.454 1.00 93.94 73 LYS A O 1
ATOM 575 N N . TYR A 1 74 ? 17.232 -6.548 -23.295 1.00 92.56 74 TYR A N 1
ATOM 576 C CA . TYR A 1 74 ? 16.316 -5.423 -23.526 1.00 92.56 74 TYR A CA 1
ATOM 577 C C . TYR A 1 74 ? 16.976 -4.040 -23.339 1.00 92.56 74 TYR A C 1
ATOM 579 O O . TYR A 1 74 ? 16.640 -3.071 -24.038 1.00 92.56 74 TYR A O 1
ATOM 587 N N . PHE A 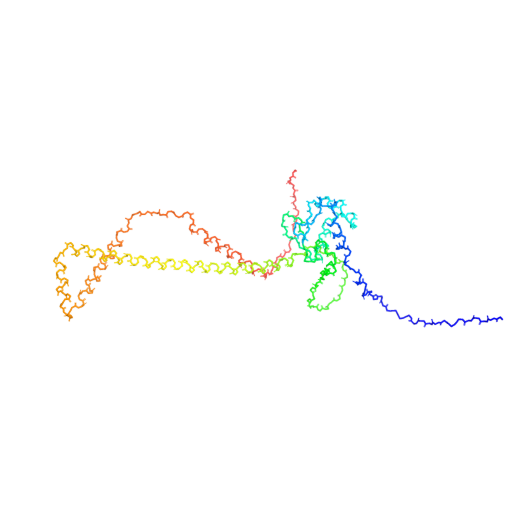1 75 ? 17.962 -3.927 -22.449 1.00 94.19 75 PHE A N 1
ATOM 588 C CA . PHE A 1 75 ? 18.631 -2.689 -22.037 1.00 94.19 75 PHE A CA 1
ATOM 589 C C . PHE A 1 75 ? 20.161 -2.780 -22.175 1.00 94.19 75 PHE A C 1
ATOM 591 O O . PHE A 1 75 ? 20.752 -3.845 -22.276 1.00 94.19 75 PHE A O 1
ATOM 598 N N . LYS A 1 76 ? 20.840 -1.625 -22.181 1.00 91.56 76 LYS A N 1
ATOM 599 C CA . LYS A 1 76 ? 22.310 -1.541 -22.327 1.00 91.56 76 LYS A CA 1
ATOM 600 C C . LYS A 1 76 ? 23.054 -1.641 -20.983 1.00 91.56 76 LYS A C 1
ATOM 602 O O . LYS A 1 76 ? 24.082 -0.998 -20.799 1.00 91.56 76 LYS A O 1
ATOM 607 N N . HIS A 1 77 ? 22.499 -2.364 -20.017 1.00 93.25 77 HIS A N 1
ATOM 608 C CA . HIS A 1 77 ? 23.092 -2.581 -18.696 1.00 93.25 77 HIS A CA 1
ATOM 609 C C . HIS A 1 77 ? 22.551 -3.877 -18.093 1.00 93.25 77 HIS A C 1
ATOM 611 O O . HIS A 1 77 ? 21.484 -4.331 -18.480 1.00 93.25 77 HIS A O 1
ATOM 617 N N . SER A 1 78 ? 23.242 -4.424 -17.098 1.00 93.69 78 SER A N 1
ATOM 618 C CA . SER A 1 78 ? 22.805 -5.586 -16.307 1.00 93.69 78 SER A CA 1
ATOM 619 C C . SER A 1 78 ? 22.385 -5.215 -14.881 1.00 93.69 78 SER A C 1
ATOM 621 O O . SER A 1 78 ? 22.072 -6.077 -14.072 1.00 93.69 78 SER A O 1
ATOM 623 N N . ASN A 1 79 ? 22.393 -3.927 -14.527 1.00 92.75 79 ASN A N 1
ATOM 624 C CA . ASN A 1 79 ? 22.166 -3.499 -13.150 1.00 92.75 79 ASN A CA 1
ATOM 625 C C . ASN A 1 79 ? 20.667 -3.353 -12.828 1.00 92.75 79 ASN A C 1
ATOM 627 O O . ASN A 1 79 ? 19.993 -2.477 -13.382 1.00 92.75 79 ASN A O 1
ATOM 631 N N . PHE A 1 80 ? 20.175 -4.164 -11.885 1.00 93.44 80 PHE A N 1
ATOM 632 C CA . PHE A 1 80 ? 18.800 -4.094 -11.381 1.00 93.44 80 PHE A CA 1
ATOM 633 C C . PHE A 1 80 ? 18.431 -2.711 -10.848 1.00 93.44 80 PHE A C 1
ATOM 635 O O . PHE A 1 80 ? 17.397 -2.154 -11.207 1.00 93.44 80 PHE A O 1
ATOM 642 N N . SER A 1 81 ? 19.300 -2.103 -10.045 1.00 93.06 81 SER A N 1
ATOM 643 C CA . SER A 1 81 ? 19.053 -0.798 -9.432 1.00 93.06 81 SER A CA 1
ATOM 644 C C . SER A 1 81 ? 18.893 0.304 -10.479 1.00 93.06 81 SER A C 1
ATOM 646 O O . SER A 1 81 ? 18.094 1.223 -10.298 1.00 93.06 81 SER A O 1
ATOM 648 N N . SER A 1 82 ? 19.600 0.209 -11.610 1.00 92.50 82 SER A N 1
ATOM 649 C CA . SER A 1 82 ? 19.416 1.136 -12.733 1.00 92.50 82 SER A CA 1
ATOM 650 C C . SER A 1 82 ? 18.029 0.998 -13.361 1.00 92.50 82 SER A C 1
ATOM 652 O O . SER A 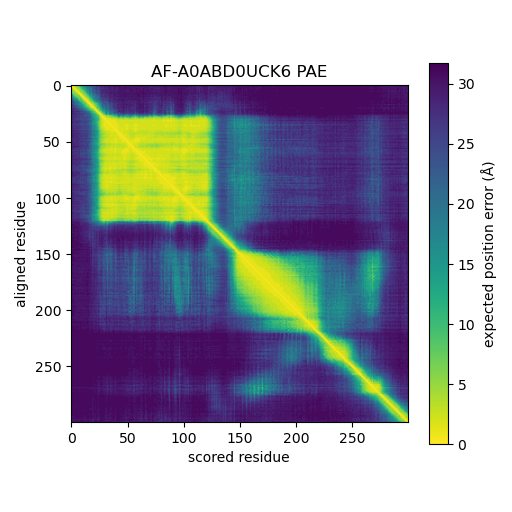1 82 ? 17.399 2.011 -13.668 1.00 92.50 82 SER A O 1
ATOM 654 N N . PHE A 1 83 ? 17.528 -0.231 -13.494 1.00 95.62 83 PHE A N 1
ATOM 655 C CA . PHE A 1 83 ? 16.167 -0.496 -13.954 1.00 95.62 83 PHE A CA 1
ATOM 656 C C . PHE A 1 83 ? 15.122 0.059 -12.974 1.00 95.62 83 PHE A C 1
ATOM 658 O O . PHE A 1 83 ? 14.245 0.821 -13.386 1.00 95.62 83 PHE A O 1
ATOM 665 N N . ILE A 1 84 ? 15.278 -0.196 -11.669 1.00 94.94 84 ILE A N 1
ATOM 666 C CA . ILE A 1 84 ? 14.401 0.366 -10.627 1.00 94.94 84 ILE A CA 1
ATOM 667 C C . ILE A 1 84 ? 14.399 1.899 -10.653 1.00 94.94 84 ILE A C 1
ATOM 669 O O . ILE A 1 84 ? 13.346 2.529 -10.565 1.00 94.94 84 ILE A O 1
ATOM 673 N N . ARG A 1 85 ? 15.560 2.536 -10.841 1.00 91.56 85 ARG A N 1
ATOM 674 C CA . ARG A 1 85 ? 15.639 4.000 -10.943 1.00 91.56 85 ARG A CA 1
ATOM 675 C C . ARG A 1 85 ? 14.819 4.533 -12.117 1.00 91.56 85 ARG A C 1
ATOM 677 O O . ARG A 1 85 ? 14.155 5.564 -11.988 1.00 91.56 85 ARG A O 1
ATOM 684 N N . GLN A 1 86 ? 14.865 3.847 -13.256 1.00 93.38 86 GLN A N 1
ATOM 685 C CA . GLN A 1 86 ? 14.072 4.226 -14.421 1.00 93.38 86 GLN A CA 1
ATOM 686 C C . GLN A 1 86 ? 12.576 4.041 -14.152 1.00 93.38 86 GLN A C 1
ATOM 688 O O . GLN A 1 86 ? 11.818 4.973 -14.410 1.00 93.38 86 GLN A O 1
ATOM 693 N N . LEU A 1 87 ? 12.158 2.930 -13.535 1.00 95.38 87 LEU A N 1
ATOM 694 C CA . LEU A 1 87 ? 10.773 2.736 -13.084 1.00 95.38 87 LEU A CA 1
ATOM 695 C C . LEU A 1 87 ? 10.299 3.897 -12.195 1.00 95.38 87 LEU A C 1
ATOM 697 O O . LEU A 1 87 ? 9.278 4.526 -12.479 1.00 95.38 87 LEU A O 1
ATOM 701 N N . ASN A 1 88 ? 11.084 4.264 -11.183 1.00 92.38 88 ASN A N 1
ATOM 702 C CA . ASN A 1 88 ? 10.754 5.371 -10.280 1.00 92.38 88 ASN A CA 1
ATOM 703 C C . ASN A 1 88 ? 10.625 6.710 -11.023 1.00 92.38 88 ASN A C 1
ATOM 705 O O . ASN A 1 88 ? 9.741 7.514 -10.732 1.00 92.38 88 ASN A O 1
ATOM 709 N N . THR A 1 89 ? 11.468 6.939 -12.033 1.00 92.19 89 THR A N 1
ATOM 710 C CA . THR A 1 89 ? 11.442 8.157 -12.859 1.00 92.19 89 THR A CA 1
ATOM 711 C C . THR A 1 89 ? 10.127 8.297 -13.644 1.00 92.19 89 THR A C 1
ATOM 713 O O . THR A 1 89 ? 9.661 9.414 -13.893 1.00 92.19 89 THR A O 1
ATOM 716 N N . TYR A 1 90 ? 9.504 7.173 -14.001 1.00 92.88 90 TYR A N 1
ATOM 717 C CA . TYR A 1 90 ? 8.198 7.109 -14.660 1.00 92.88 90 TYR A CA 1
ATOM 718 C C . TYR A 1 90 ? 7.031 6.880 -13.683 1.00 92.88 90 TYR A C 1
ATOM 720 O O . TYR A 1 90 ? 5.903 6.650 -14.109 1.00 92.88 90 TYR A O 1
ATOM 728 N N . GLY A 1 91 ? 7.275 6.979 -12.372 1.00 92.94 91 GLY A N 1
ATOM 729 C CA . GLY A 1 91 ? 6.229 6.954 -11.349 1.00 92.94 91 GLY A CA 1
ATOM 730 C C . GLY A 1 91 ? 5.670 5.569 -11.028 1.00 92.94 91 GLY A C 1
ATOM 731 O O . GLY A 1 91 ? 4.559 5.476 -10.513 1.00 92.94 91 GLY A O 1
ATOM 732 N N . PHE A 1 92 ? 6.401 4.497 -11.329 1.00 95.62 92 PHE A N 1
ATOM 733 C CA . PHE A 1 92 ? 6.053 3.172 -10.818 1.00 95.62 92 PHE A CA 1
ATOM 734 C C . PHE A 1 92 ? 6.229 3.129 -9.301 1.00 95.62 92 PHE A C 1
ATOM 736 O O . PHE A 1 92 ? 7.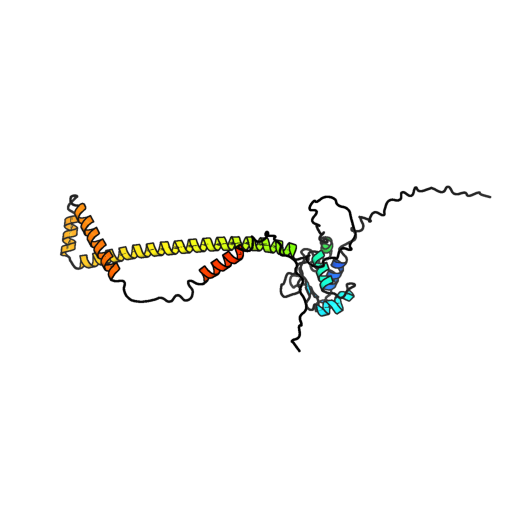132 3.762 -8.751 1.00 95.62 92 PHE A O 1
ATOM 743 N N . ARG A 1 93 ? 5.364 2.371 -8.628 1.00 94.31 93 ARG A N 1
ATOM 744 C CA . ARG A 1 93 ? 5.420 2.157 -7.179 1.00 94.31 93 ARG A CA 1
ATOM 745 C C . ARG A 1 93 ? 5.561 0.679 -6.875 1.00 94.31 93 ARG A C 1
ATOM 747 O O . ARG A 1 93 ? 4.958 -0.137 -7.567 1.00 94.31 93 ARG A O 1
ATOM 754 N N . LYS A 1 94 ? 6.321 0.366 -5.825 1.00 94.75 94 LYS A N 1
ATOM 755 C CA . LYS A 1 94 ? 6.356 -0.976 -5.246 1.00 94.75 94 LYS A CA 1
ATOM 756 C C . LYS A 1 94 ? 5.030 -1.213 -4.517 1.00 94.75 94 LYS A C 1
ATOM 758 O O . LYS A 1 94 ? 4.680 -0.405 -3.659 1.00 94.75 94 LYS A O 1
ATOM 763 N N . VAL A 1 95 ? 4.278 -2.242 -4.900 1.00 92.12 95 VAL A N 1
ATOM 764 C CA . VAL A 1 95 ? 2.945 -2.527 -4.323 1.00 92.12 95 VAL A CA 1
ATOM 765 C C . VAL A 1 95 ? 2.961 -3.634 -3.273 1.00 92.12 95 VAL A C 1
ATOM 767 O O . VAL A 1 95 ? 2.029 -3.719 -2.482 1.00 92.12 95 VAL A O 1
ATOM 770 N N . ASP A 1 96 ? 4.037 -4.418 -3.220 1.00 88.25 96 ASP A N 1
ATOM 771 C CA . ASP A 1 96 ? 4.233 -5.493 -2.250 1.00 88.25 96 ASP A CA 1
ATOM 772 C C . ASP A 1 96 ? 5.556 -5.263 -1.478 1.00 88.25 96 ASP A C 1
ATOM 774 O O . ASP A 1 96 ? 6.580 -4.949 -2.098 1.00 88.25 96 ASP A O 1
ATOM 778 N N . PRO A 1 97 ? 5.575 -5.339 -0.133 1.00 85.00 97 PRO A N 1
ATOM 779 C CA . PRO A 1 97 ? 6.797 -5.168 0.653 1.00 85.00 97 PRO A CA 1
ATOM 780 C C . PRO A 1 97 ? 7.794 -6.323 0.481 1.00 85.00 97 PRO A C 1
ATOM 782 O O . PRO A 1 97 ? 9.001 -6.063 0.442 1.00 85.00 97 PRO A O 1
ATOM 785 N N . ASP A 1 98 ? 7.315 -7.547 0.280 1.00 89.19 98 ASP A N 1
ATOM 786 C CA . ASP A 1 98 ? 8.099 -8.786 0.257 1.00 89.19 98 ASP A CA 1
ATOM 787 C C . ASP A 1 98 ? 8.446 -9.242 -1.167 1.00 89.19 98 ASP A C 1
ATOM 789 O O . ASP A 1 98 ? 9.376 -10.024 -1.374 1.00 89.19 98 ASP A O 1
ATOM 793 N N . ARG A 1 99 ? 7.737 -8.726 -2.175 1.00 90.88 99 ARG A N 1
ATOM 794 C CA . ARG A 1 99 ? 7.948 -9.051 -3.592 1.00 90.88 99 ARG A CA 1
ATOM 795 C C . ARG A 1 99 ? 8.399 -7.844 -4.395 1.00 90.88 99 ARG A C 1
ATOM 797 O O . ARG A 1 99 ? 8.073 -6.700 -4.095 1.00 90.88 99 ARG A O 1
ATOM 804 N N . TRP A 1 100 ? 9.127 -8.084 -5.481 1.00 95.38 100 TRP A N 1
ATOM 805 C CA . TRP A 1 100 ? 9.472 -7.041 -6.451 1.00 95.38 100 TRP A CA 1
ATOM 806 C C . TRP A 1 100 ? 8.311 -6.779 -7.412 1.00 95.38 100 TRP A C 1
ATOM 808 O O . TRP A 1 100 ? 8.440 -6.953 -8.623 1.00 95.38 100 TRP A O 1
ATOM 818 N N . GLU A 1 101 ? 7.167 -6.389 -6.854 1.00 96.50 101 GLU A N 1
ATOM 819 C CA . GLU A 1 101 ? 5.966 -6.068 -7.614 1.00 96.50 101 GLU A CA 1
ATOM 820 C C . GLU A 1 101 ? 5.834 -4.563 -7.817 1.00 96.50 101 GLU A C 1
ATOM 822 O O . GLU A 1 101 ? 5.847 -3.786 -6.857 1.00 96.50 101 GLU A O 1
ATOM 827 N N . PHE A 1 102 ? 5.683 -4.153 -9.074 1.00 96.75 102 PHE A N 1
ATOM 828 C CA . PHE A 1 102 ? 5.598 -2.756 -9.467 1.00 96.75 102 PHE A CA 1
ATOM 829 C C . PHE A 1 102 ? 4.321 -2.475 -10.249 1.00 96.75 102 PHE A C 1
ATOM 831 O O . PHE A 1 102 ? 3.964 -3.204 -11.176 1.00 96.75 102 PHE A O 1
ATOM 838 N N . ALA A 1 103 ? 3.663 -1.368 -9.911 1.00 95.56 103 ALA A N 1
ATOM 839 C CA . ALA A 1 103 ? 2.449 -0.920 -10.580 1.00 95.56 103 ALA A CA 1
ATOM 840 C C . ALA A 1 103 ? 2.541 0.545 -11.013 1.00 95.56 103 ALA A C 1
ATOM 842 O O . ALA A 1 103 ? 3.168 1.383 -10.354 1.00 95.56 103 ALA A O 1
ATOM 843 N N . ASN A 1 104 ? 1.855 0.852 -12.109 1.00 95.94 104 ASN A N 1
ATOM 844 C CA . ASN A 1 104 ? 1.581 2.202 -12.579 1.00 95.94 104 ASN A CA 1
ATOM 845 C C . ASN A 1 104 ? 0.185 2.210 -13.217 1.00 95.94 104 ASN A C 1
ATOM 847 O O . ASN A 1 104 ? -0.161 1.288 -13.946 1.00 95.94 104 ASN A O 1
ATOM 851 N N . GLU A 1 105 ? -0.602 3.258 -12.971 1.00 93.94 105 GLU A N 1
ATOM 852 C CA . GLU A 1 105 ? -2.004 3.362 -13.415 1.00 93.94 105 GLU A CA 1
ATOM 853 C C . GLU A 1 105 ? -2.199 3.175 -14.927 1.00 93.94 105 GLU A C 1
ATOM 855 O O . GLU A 1 105 ? -3.274 2.780 -15.373 1.00 93.94 105 GLU A O 1
ATOM 860 N N . LYS A 1 106 ? -1.170 3.474 -15.724 1.00 93.38 106 LYS A N 1
ATOM 861 C CA . LYS A 1 106 ? -1.210 3.438 -17.191 1.00 93.38 106 LYS A CA 1
ATOM 862 C C . LYS A 1 106 ? -0.325 2.340 -17.784 1.00 93.38 106 LYS A C 1
ATOM 864 O O . LYS A 1 106 ? -0.125 2.305 -18.996 1.00 93.38 106 LYS A O 1
ATOM 869 N N . PHE A 1 107 ? 0.205 1.448 -16.948 1.00 95.56 107 PHE A N 1
ATOM 870 C CA . PHE A 1 107 ? 0.998 0.293 -17.364 1.00 95.56 107 PHE A CA 1
ATOM 871 C C . PHE A 1 107 ? 0.204 -0.992 -17.102 1.00 95.56 107 PHE A C 1
ATOM 873 O O . PHE A 1 107 ? 0.316 -1.593 -16.038 1.00 95.56 107 PHE A O 1
ATOM 880 N N . LEU A 1 108 ? -0.637 -1.379 -18.065 1.00 94.19 108 LEU A N 1
ATOM 881 C CA . LEU A 1 108 ? -1.585 -2.494 -17.943 1.00 94.19 108 LEU A CA 1
ATOM 882 C C . LEU A 1 108 ? -1.384 -3.498 -19.083 1.00 94.19 108 LEU A C 1
ATOM 884 O O . LEU A 1 108 ? -1.208 -3.074 -20.228 1.00 94.19 108 LEU A O 1
ATOM 888 N N . CYS A 1 109 ? -1.470 -4.799 -18.790 1.00 93.19 109 CYS A N 1
ATOM 889 C CA . CYS A 1 109 ? -1.312 -5.880 -19.776 1.00 93.19 109 CYS A CA 1
ATOM 890 C C . CYS A 1 109 ? -2.245 -5.685 -20.982 1.00 93.19 109 CYS A C 1
ATOM 892 O O . CYS A 1 109 ? -3.404 -5.301 -20.826 1.00 93.19 109 CYS A O 1
ATOM 894 N N . GLY A 1 110 ? -1.739 -5.910 -22.197 1.00 91.00 110 GLY A N 1
ATOM 895 C CA . GLY A 1 110 ? -2.484 -5.700 -23.446 1.00 91.00 110 GLY A CA 1
ATOM 896 C C . GLY A 1 110 ? -2.779 -4.234 -23.824 1.00 91.00 110 GLY A C 1
ATOM 897 O O . GLY A 1 110 ? -3.131 -3.953 -24.970 1.00 91.00 110 GLY A O 1
ATOM 898 N N . HIS A 1 111 ? -2.576 -3.260 -22.930 1.00 91.94 111 HIS A N 1
ATOM 899 C CA . HIS A 1 111 ? -2.891 -1.844 -23.169 1.00 91.94 111 HIS A CA 1
ATOM 900 C C . HIS A 1 111 ? -1.652 -0.994 -23.496 1.00 91.94 111 HIS A C 1
ATOM 902 O O . HIS A 1 111 ? -1.434 0.080 -22.933 1.00 91.94 111 HIS A O 1
ATOM 908 N N . ARG A 1 112 ? -0.862 -1.420 -24.492 1.00 91.38 112 ARG A N 1
ATOM 909 C CA . ARG A 1 112 ? 0.372 -0.727 -24.930 1.00 91.38 112 ARG A CA 1
ATOM 910 C C . ARG A 1 112 ? 0.167 0.751 -25.297 1.00 91.38 112 ARG A C 1
ATOM 912 O O . ARG A 1 112 ? 1.078 1.565 -25.169 1.00 91.38 112 ARG A O 1
ATOM 919 N N . HIS A 1 113 ? -1.028 1.128 -25.748 1.00 90.44 113 HIS A N 1
ATOM 920 C CA . HIS A 1 113 ? -1.342 2.506 -26.131 1.00 90.44 113 HIS A CA 1
ATOM 921 C C . HIS A 1 113 ? -1.368 3.487 -24.947 1.00 90.44 113 HIS A C 1
ATOM 923 O O . HIS A 1 113 ? -1.220 4.685 -25.183 1.00 90.44 113 HIS A O 1
ATOM 929 N N . LEU A 1 114 ? -1.527 3.013 -23.704 1.00 92.75 114 LEU A N 1
ATOM 930 C CA . LEU A 1 114 ? -1.531 3.856 -22.501 1.00 92.75 114 LEU A CA 1
ATOM 931 C C . LEU A 1 114 ? -0.126 4.315 -22.091 1.00 92.75 114 LEU A C 1
ATOM 933 O O . LEU A 1 114 ? 0.017 5.317 -21.393 1.00 92.75 114 LEU A O 1
ATOM 937 N N . LEU A 1 115 ? 0.928 3.665 -22.598 1.00 92.31 115 LEU A N 1
ATOM 938 C CA . LEU A 1 115 ? 2.316 4.015 -22.279 1.00 92.31 115 LEU A CA 1
ATOM 939 C C . LEU A 1 115 ? 2.672 5.463 -22.652 1.00 92.31 115 LEU A C 1
ATOM 941 O O . LEU A 1 115 ? 3.563 6.050 -22.045 1.00 92.31 115 LEU A O 1
ATOM 945 N N . LYS A 1 116 ? 1.971 6.059 -23.628 1.00 89.94 116 LYS A N 1
ATOM 946 C CA . LYS A 1 116 ? 2.161 7.463 -24.039 1.00 89.94 116 LYS A CA 1
ATOM 947 C C . LYS A 1 116 ? 1.712 8.468 -22.971 1.00 89.94 116 LYS A C 1
ATOM 949 O O . LYS A 1 116 ? 2.150 9.614 -22.978 1.00 89.94 116 LYS A O 1
ATOM 954 N N . GLU A 1 117 ? 0.831 8.047 -22.063 1.00 89.00 117 GLU A N 1
ATOM 955 C CA . GLU A 1 117 ? 0.329 8.873 -20.961 1.00 89.00 117 GLU A CA 1
ATOM 956 C C . GLU A 1 117 ? 1.301 8.890 -19.775 1.00 89.00 117 GLU A C 1
ATOM 958 O O . GLU A 1 117 ? 1.261 9.809 -18.955 1.00 89.00 117 GLU A O 1
ATOM 963 N N . ILE A 1 118 ? 2.214 7.916 -19.702 1.00 91.94 118 ILE A N 1
ATOM 964 C CA . ILE A 1 118 ? 3.236 7.849 -18.660 1.00 91.94 118 ILE A CA 1
ATOM 965 C C . ILE A 1 118 ? 4.338 8.856 -18.985 1.00 91.94 118 ILE A C 1
ATOM 967 O O . ILE A 1 118 ? 5.234 8.625 -19.800 1.00 91.94 118 ILE A O 1
ATOM 971 N N . LYS A 1 119 ? 4.283 10.001 -18.306 1.00 88.69 119 LYS A N 1
ATOM 972 C CA . LYS A 1 119 ? 5.278 11.064 -18.441 1.00 88.69 119 LYS A CA 1
ATOM 973 C C . LYS A 1 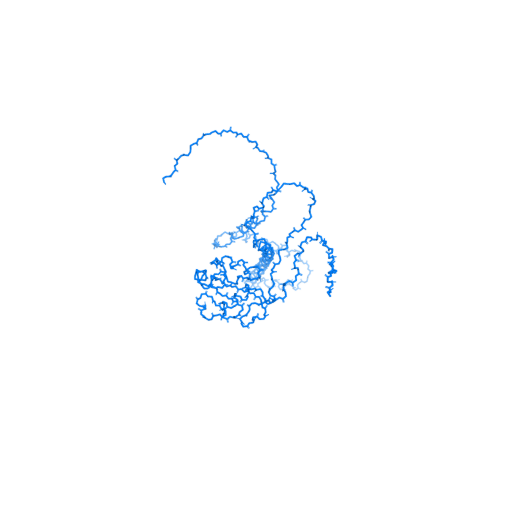119 ? 6.384 10.908 -17.409 1.00 88.69 119 LYS A C 1
ATOM 975 O O . LYS A 1 119 ? 6.154 10.542 -16.258 1.00 88.69 119 LYS A O 1
ATOM 980 N N . ARG A 1 120 ? 7.601 11.259 -17.821 1.00 89.44 120 ARG A N 1
ATOM 981 C CA . ARG A 1 120 ? 8.744 11.387 -16.916 1.00 89.44 120 ARG A CA 1
ATOM 982 C C . ARG A 1 120 ? 8.422 12.432 -15.843 1.00 89.44 120 ARG A C 1
ATOM 984 O O . ARG A 1 120 ? 8.059 13.559 -16.186 1.00 89.44 120 ARG A O 1
ATOM 991 N N . ARG A 1 121 ? 8.592 12.101 -14.561 1.00 85.12 121 ARG A N 1
ATOM 992 C CA . ARG A 1 121 ? 8.449 13.090 -13.483 1.00 85.12 121 ARG A CA 1
ATOM 993 C C . ARG A 1 121 ? 9.567 14.137 -13.620 1.00 85.12 121 ARG A C 1
ATOM 995 O O . ARG A 1 121 ? 10.743 13.778 -13.684 1.00 85.12 121 ARG A O 1
ATOM 1002 N N . ARG A 1 122 ? 9.212 15.426 -13.710 1.00 65.00 122 ARG A N 1
ATOM 1003 C CA . ARG A 1 122 ? 10.191 16.527 -13.708 1.00 65.00 122 ARG A CA 1
ATOM 1004 C C . ARG A 1 122 ? 10.654 16.775 -12.273 1.00 65.00 122 ARG A C 1
ATOM 1006 O O . ARG A 1 122 ? 9.822 16.847 -11.372 1.00 65.00 122 ARG A O 1
ATOM 1013 N N . GLN A 1 123 ? 11.964 16.896 -12.068 1.00 50.66 123 GLN A N 1
ATOM 1014 C CA . GLN A 1 123 ? 12.507 17.435 -10.823 1.00 50.66 123 GLN A CA 1
ATOM 1015 C C . GLN A 1 123 ? 12.042 18.888 -10.713 1.00 50.66 123 GLN A C 1
ATOM 1017 O O . GLN A 1 123 ? 12.427 19.722 -11.530 1.00 50.66 123 GLN A O 1
ATOM 1022 N N . VAL A 1 124 ? 11.190 19.189 -9.736 1.00 43.97 124 VAL A N 1
ATOM 1023 C CA . VAL A 1 124 ? 10.993 20.570 -9.301 1.00 43.97 124 VAL A CA 1
ATOM 1024 C C . VAL A 1 124 ? 12.192 20.871 -8.414 1.00 43.97 124 VAL A C 1
ATOM 1026 O O . VAL A 1 124 ? 12.211 20.495 -7.246 1.00 43.97 124 VAL A O 1
ATOM 1029 N N . GLY A 1 125 ? 13.241 21.450 -8.997 1.00 48.62 125 GLY A N 1
ATOM 1030 C CA . GLY A 1 125 ? 14.286 22.078 -8.202 1.00 48.62 125 GLY A CA 1
ATOM 1031 C C . GLY A 1 125 ? 13.636 23.170 -7.360 1.00 48.62 125 GLY A C 1
ATOM 1032 O O . GLY A 1 125 ? 12.896 24.000 -7.893 1.00 48.62 125 GLY A O 1
ATOM 1033 N N . GLN A 1 126 ? 13.872 23.141 -6.051 1.00 41.75 126 GLN A N 1
ATOM 1034 C CA . GLN A 1 126 ? 13.580 24.264 -5.175 1.00 41.75 126 GLN A CA 1
ATOM 1035 C C . GLN A 1 126 ? 14.221 25.517 -5.775 1.00 41.75 126 GLN A C 1
ATOM 1037 O O . GLN A 1 126 ? 15.436 25.674 -5.762 1.00 41.75 126 GLN A O 1
ATOM 1042 N N . THR A 1 127 ? 13.403 26.403 -6.334 1.00 38.69 127 THR A N 1
ATOM 1043 C CA . THR A 1 127 ? 13.810 27.786 -6.571 1.00 38.69 127 THR A CA 1
ATOM 1044 C C . THR A 1 127 ? 13.341 28.564 -5.354 1.00 38.69 127 THR A C 1
ATOM 1046 O O . THR A 1 127 ? 12.298 29.211 -5.378 1.00 38.69 127 THR A O 1
ATOM 1049 N N . SER A 1 128 ? 14.076 28.423 -4.254 1.00 44.47 128 SER A N 1
ATOM 1050 C CA . SER A 1 128 ? 13.994 29.370 -3.149 1.00 44.47 128 SER A CA 1
ATOM 1051 C C . SER A 1 128 ? 14.977 30.494 -3.457 1.00 44.47 128 SER A C 1
ATOM 1053 O O . SER A 1 128 ? 16.147 30.260 -3.744 1.00 44.47 128 SER A O 1
ATOM 1055 N N . GLN A 1 129 ? 14.448 31.709 -3.482 1.00 45.91 129 GLN A N 1
ATOM 1056 C CA . GLN A 1 129 ? 15.153 32.968 -3.683 1.00 45.91 129 GLN A CA 1
ATOM 1057 C C . GLN A 1 129 ? 16.386 33.079 -2.771 1.00 45.91 129 GLN A C 1
ATOM 1059 O O . GLN A 1 129 ? 16.224 32.957 -1.563 1.00 45.91 129 GLN A O 1
ATOM 1064 N N . GLN A 1 130 ? 17.565 33.400 -3.322 1.00 42.25 130 GLN A N 1
ATOM 1065 C CA . GLN A 1 130 ? 18.527 34.337 -2.714 1.00 42.25 130 GLN A CA 1
ATOM 1066 C C . GLN A 1 130 ? 19.702 34.663 -3.661 1.00 42.25 130 GLN A C 1
ATOM 1068 O O . GLN A 1 130 ? 20.486 33.811 -4.052 1.00 42.25 130 GLN A O 1
ATOM 1073 N N . GLN A 1 131 ? 19.705 35.934 -4.067 1.00 45.44 131 GLN A N 1
ATOM 1074 C CA . GLN A 1 131 ? 20.803 36.876 -4.324 1.00 45.44 131 GLN A CA 1
ATOM 1075 C C . GLN A 1 131 ? 22.232 36.370 -4.633 1.00 45.44 131 GLN A C 1
ATOM 1077 O O . GLN A 1 131 ? 22.873 35.680 -3.852 1.00 45.44 131 GLN A O 1
ATOM 1082 N N . GLN A 1 132 ? 22.723 36.874 -5.772 1.00 43.34 132 GLN A N 1
ATOM 1083 C CA . GLN A 1 132 ? 24.103 37.221 -6.149 1.00 43.34 132 GLN A CA 1
ATOM 1084 C C . GLN A 1 132 ? 25.230 36.906 -5.148 1.00 43.34 132 GLN A C 1
ATOM 1086 O O . GLN A 1 132 ? 25.370 37.564 -4.123 1.00 43.34 132 GLN A O 1
ATOM 1091 N N . SER A 1 133 ? 26.157 36.041 -5.560 1.00 36.88 133 SER A N 1
ATOM 1092 C CA . SER A 1 133 ? 27.597 36.327 -5.472 1.00 36.88 133 SER A CA 1
ATOM 1093 C C . SER A 1 133 ? 28.373 35.416 -6.426 1.00 36.88 133 SER A C 1
ATOM 1095 O O . SER A 1 133 ? 28.096 34.226 -6.563 1.00 36.88 133 SER A O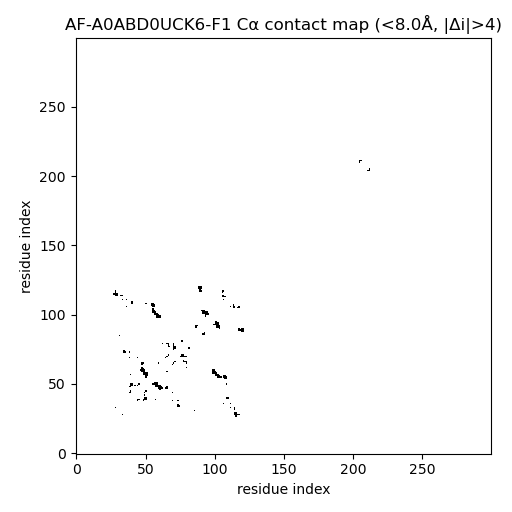 1
ATOM 1097 N N . GLU A 1 134 ? 29.295 36.026 -7.162 1.00 39.97 134 GLU A N 1
ATOM 1098 C CA . GLU A 1 134 ? 30.209 35.386 -8.100 1.00 39.97 134 GLU A CA 1
ATOM 1099 C C . GLU A 1 134 ? 31.300 34.596 -7.364 1.00 39.97 134 GLU A C 1
ATOM 1101 O O . GLU A 1 134 ? 31.760 35.007 -6.300 1.00 39.97 134 GLU A O 1
ATOM 1106 N N . GLY A 1 135 ? 31.806 33.534 -7.999 1.00 35.59 135 GLY A N 1
ATOM 1107 C CA . GLY A 1 135 ? 33.193 33.113 -7.800 1.00 35.59 135 GLY A CA 1
ATOM 1108 C C . GLY A 1 135 ? 33.435 31.632 -7.507 1.00 35.59 135 GLY A C 1
ATOM 1109 O O . GLY A 1 135 ? 32.993 31.078 -6.509 1.00 35.59 135 GLY A O 1
ATOM 1110 N N . THR A 1 136 ? 34.309 31.059 -8.337 1.00 36.06 136 THR A N 1
ATOM 1111 C CA . THR A 1 136 ? 35.103 29.825 -8.169 1.00 36.06 136 THR A CA 1
ATOM 1112 C C . THR A 1 136 ? 34.411 28.468 -8.320 1.00 36.06 136 THR A C 1
ATOM 1114 O O . THR A 1 136 ? 33.703 27.965 -7.455 1.00 36.06 136 THR A O 1
ATOM 1117 N N . GLY A 1 137 ? 34.738 27.825 -9.445 1.00 45.50 137 GLY A N 1
ATOM 1118 C CA . GLY A 1 137 ? 34.380 26.454 -9.761 1.00 45.50 137 GLY A CA 1
ATOM 1119 C C . GLY A 1 137 ? 34.969 25.435 -8.787 1.00 45.50 137 GLY A C 1
ATOM 1120 O O . GLY A 1 137 ? 36.177 25.366 -8.563 1.00 45.50 137 GLY A O 1
ATOM 1121 N N . ARG A 1 138 ? 34.089 24.567 -8.297 1.00 35.81 138 ARG A N 1
ATOM 1122 C CA . ARG A 1 138 ? 34.400 23.192 -7.912 1.00 35.81 138 ARG A CA 1
ATOM 1123 C C . ARG A 1 138 ? 33.412 22.280 -8.639 1.00 35.81 138 ARG A C 1
ATOM 1125 O O . ARG A 1 138 ? 32.242 22.650 -8.749 1.00 35.81 138 ARG A O 1
ATOM 1132 N N . PRO A 1 139 ? 33.845 21.119 -9.162 1.00 41.69 139 PRO A N 1
ATOM 1133 C CA . PRO A 1 139 ? 32.909 20.171 -9.734 1.00 41.69 139 PRO A CA 1
ATOM 1134 C C . PRO A 1 139 ? 31.987 19.732 -8.601 1.00 41.69 139 PRO A C 1
ATOM 1136 O O . PRO A 1 139 ? 32.460 19.299 -7.550 1.00 41.69 139 PRO A O 1
ATOM 1139 N N . ALA A 1 140 ? 30.683 19.903 -8.804 1.00 41.03 140 ALA A N 1
ATOM 1140 C CA . ALA A 1 140 ? 29.674 19.390 -7.901 1.00 41.03 140 ALA A CA 1
ATOM 1141 C C . ALA A 1 140 ? 29.939 17.892 -7.716 1.00 41.03 140 ALA A C 1
ATOM 1143 O O . ALA A 1 140 ? 29.745 17.095 -8.639 1.00 41.03 140 ALA A O 1
ATOM 1144 N N . CYS A 1 141 ? 30.423 17.510 -6.534 1.00 38.53 141 CYS A N 1
ATOM 1145 C CA . CYS A 1 141 ? 30.244 16.155 -6.064 1.00 38.53 141 CYS A CA 1
ATOM 1146 C C . CYS A 1 141 ? 28.731 15.936 -6.070 1.00 38.53 141 CYS A C 1
ATOM 1148 O O . CYS A 1 141 ? 27.981 16.563 -5.329 1.00 38.53 141 CYS A O 1
ATOM 1150 N N . VAL A 1 142 ? 28.264 15.127 -7.01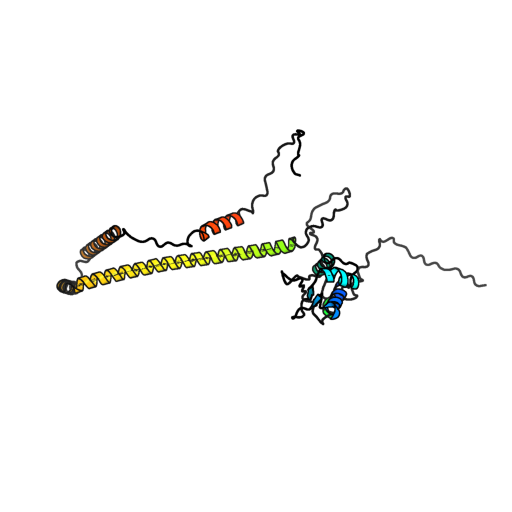6 1.00 49.34 142 VAL A N 1
ATOM 1151 C CA . VAL A 1 142 ? 26.878 14.685 -7.036 1.00 49.34 142 VAL A CA 1
ATOM 1152 C C . VAL A 1 142 ? 26.729 13.817 -5.800 1.00 49.34 142 VAL A C 1
ATOM 1154 O O . VAL A 1 142 ? 27.178 12.671 -5.784 1.00 49.34 142 VAL A O 1
ATOM 1157 N N . GLU A 1 143 ? 26.156 14.395 -4.752 1.00 46.34 143 GLU A N 1
ATOM 1158 C CA . GLU A 1 143 ? 25.739 13.685 -3.557 1.00 46.34 143 GLU A CA 1
ATOM 1159 C C . GLU A 1 143 ? 24.616 12.721 -3.962 1.00 46.34 143 GLU A C 1
ATOM 1161 O O . GLU A 1 143 ? 23.423 13.025 -3.995 1.00 46.34 143 GLU A O 1
ATOM 1166 N N . LEU A 1 144 ? 25.041 11.541 -4.412 1.00 53.69 144 LEU A N 1
ATOM 1167 C CA . LEU A 1 144 ? 24.219 10.368 -4.655 1.00 53.69 144 LEU A CA 1
ATOM 1168 C C . LEU A 1 144 ? 23.702 9.890 -3.294 1.00 53.69 144 LEU A C 1
ATOM 1170 O O . LEU A 1 144 ? 24.309 9.008 -2.695 1.00 53.69 144 LEU A O 1
ATOM 1174 N N . GLY A 1 145 ? 22.627 10.500 -2.782 1.00 47.09 145 GLY A N 1
ATOM 1175 C CA . GLY A 1 145 ? 22.266 10.267 -1.382 1.00 47.09 145 GLY A CA 1
ATOM 1176 C C . GLY A 1 145 ? 20.809 10.383 -0.951 1.00 47.09 145 GLY A C 1
ATOM 1177 O O . GLY A 1 145 ? 20.447 9.656 -0.046 1.00 47.09 145 GLY A O 1
ATOM 1178 N N . GLN A 1 146 ? 19.934 11.198 -1.544 1.00 46.47 146 GLN A N 1
ATOM 1179 C CA . GLN A 1 146 ? 18.556 11.342 -1.032 1.00 46.47 146 GLN A CA 1
ATOM 1180 C C . GLN A 1 146 ? 17.621 11.806 -2.150 1.00 46.47 146 GLN A C 1
ATOM 1182 O O . GLN A 1 146 ? 17.530 12.985 -2.446 1.00 46.47 146 GLN A O 1
ATOM 1187 N N . PHE A 1 147 ? 16.946 10.881 -2.838 1.00 46.62 147 PHE A N 1
ATOM 1188 C CA . PHE A 1 147 ? 15.986 11.263 -3.895 1.00 46.62 147 PHE A CA 1
ATOM 1189 C C . PHE A 1 147 ? 14.649 10.511 -3.849 1.00 46.62 147 PHE A C 1
ATOM 1191 O O . PHE A 1 147 ? 13.797 10.687 -4.717 1.00 46.62 147 PHE A O 1
ATOM 1198 N N . GLY A 1 148 ? 14.450 9.692 -2.817 1.00 53.12 148 GLY A N 1
ATOM 1199 C CA . GLY A 1 148 ? 13.162 9.072 -2.487 1.00 53.12 148 GLY A CA 1
ATOM 1200 C C . GLY A 1 148 ? 12.731 9.328 -1.046 1.00 53.12 148 GLY A C 1
ATOM 1201 O O . GLY A 1 148 ? 11.540 9.282 -0.762 1.00 53.12 148 GLY A O 1
ATOM 1202 N N . TYR A 1 149 ? 13.681 9.644 -0.162 1.00 51.53 149 TYR A N 1
ATOM 1203 C CA . TYR A 1 149 ? 13.397 9.852 1.248 1.00 51.53 149 TYR A CA 1
ATOM 1204 C C . TYR A 1 149 ? 12.627 11.135 1.496 1.00 51.53 149 TYR A C 1
ATOM 1206 O O . TYR A 1 149 ? 11.691 11.064 2.256 1.00 51.53 149 TYR A O 1
ATOM 1214 N N . ASP A 1 150 ? 12.894 12.258 0.832 1.00 63.88 150 ASP A N 1
ATOM 1215 C CA . ASP A 1 150 ? 12.226 13.513 1.223 1.00 63.88 150 ASP A CA 1
ATOM 1216 C C . ASP A 1 150 ? 10.704 13.479 1.020 1.00 63.88 150 ASP A C 1
ATOM 1218 O O . ASP A 1 150 ? 9.946 13.789 1.933 1.00 63.88 150 ASP A O 1
ATOM 1222 N N . PHE A 1 151 ? 10.227 12.991 -0.131 1.00 68.69 151 PHE A N 1
ATOM 1223 C CA . PHE A 1 151 ? 8.784 12.826 -0.358 1.00 68.69 151 PHE A CA 1
ATOM 1224 C C . PHE A 1 151 ? 8.169 11.746 0.545 1.00 68.69 151 PHE A C 1
ATOM 1226 O O . PHE A 1 151 ? 7.035 11.888 1.007 1.00 68.69 151 PHE A O 1
ATOM 1233 N N . GLU A 1 152 ? 8.903 10.660 0.786 1.00 78.50 152 GLU A N 1
ATOM 1234 C CA . GLU A 1 152 ? 8.474 9.591 1.685 1.00 78.50 152 GLU A CA 1
ATOM 1235 C C . GLU A 1 152 ? 8.420 10.081 3.139 1.00 78.50 152 GLU A C 1
ATOM 1237 O O . GLU A 1 152 ? 7.455 9.815 3.840 1.00 78.50 152 GLU A O 1
ATOM 1242 N N . VAL A 1 153 ? 9.391 10.884 3.566 1.00 79.62 153 VAL A N 1
ATOM 1243 C CA . VAL A 1 153 ? 9.494 11.534 4.874 1.00 79.62 153 VAL A CA 1
ATOM 1244 C C . VAL A 1 153 ? 8.361 12.536 5.038 1.00 79.62 153 VAL A C 1
ATOM 1246 O O . VAL A 1 153 ? 7.709 12.529 6.074 1.00 79.62 153 VAL A O 1
ATOM 1249 N N . ASP A 1 154 ? 8.046 13.342 4.026 1.00 78.81 154 ASP A N 1
ATOM 1250 C CA . ASP A 1 154 ? 6.921 14.281 4.079 1.00 78.81 154 ASP A CA 1
ATOM 1251 C C . ASP A 1 154 ? 5.557 13.578 4.097 1.00 78.81 154 ASP A C 1
ATOM 1253 O O . ASP A 1 154 ? 4.603 14.052 4.723 1.00 78.81 154 ASP A O 1
ATOM 1257 N N . ARG A 1 155 ? 5.431 12.428 3.425 1.00 85.19 155 ARG A N 1
ATOM 1258 C CA . ARG A 1 155 ? 4.246 11.569 3.540 1.00 85.19 155 ARG A CA 1
ATOM 1259 C C . ARG A 1 155 ? 4.148 10.965 4.940 1.00 85.19 155 ARG A C 1
ATOM 1261 O O . ARG A 1 155 ? 3.142 11.175 5.606 1.00 85.19 155 ARG A O 1
ATOM 1268 N N . LEU A 1 156 ? 5.209 10.318 5.415 1.00 90.44 156 LEU A N 1
ATOM 1269 C CA . LEU A 1 156 ? 5.273 9.708 6.743 1.00 90.44 156 LEU A CA 1
ATOM 1270 C C . LEU A 1 156 ? 5.063 10.734 7.861 1.00 90.44 156 LEU A C 1
ATOM 1272 O O . LEU A 1 156 ? 4.446 10.416 8.871 1.00 90.44 156 LEU A O 1
ATOM 1276 N N . ARG A 1 157 ? 5.510 11.982 7.689 1.00 88.69 157 ARG A N 1
ATOM 1277 C CA . ARG A 1 157 ? 5.236 13.083 8.626 1.00 88.69 157 ARG A CA 1
ATOM 1278 C C . ARG A 1 157 ? 3.747 13.416 8.701 1.00 88.69 157 ARG A C 1
ATOM 1280 O O . ARG A 1 157 ? 3.232 13.609 9.801 1.00 88.69 157 ARG A O 1
ATOM 1287 N N . ARG A 1 158 ? 3.046 13.455 7.563 1.00 92.06 158 ARG A N 1
ATOM 1288 C CA . ARG A 1 158 ? 1.586 13.665 7.521 1.00 92.06 158 ARG A CA 1
ATOM 1289 C C . ARG A 1 158 ? 0.821 12.482 8.103 1.00 92.06 158 ARG A C 1
ATOM 1291 O O . ARG A 1 158 ? -0.111 12.688 8.881 1.00 92.06 158 ARG A O 1
ATOM 1298 N N . ASP A 1 159 ? 1.249 11.267 7.784 1.00 91.00 159 ASP A N 1
ATOM 1299 C CA . ASP A 1 159 ? 0.650 10.045 8.318 1.00 91.00 159 ASP A CA 1
ATOM 1300 C C . ASP A 1 159 ? 0.861 9.971 9.838 1.00 91.00 159 ASP A C 1
ATOM 1302 O O . ASP A 1 159 ? -0.094 9.752 10.579 1.00 91.00 159 ASP A O 1
ATOM 1306 N N . ARG A 1 160 ? 2.067 10.290 10.333 1.00 89.81 160 ARG A N 1
ATOM 1307 C CA . ARG A 1 160 ? 2.363 10.427 11.770 1.00 89.81 160 ARG A CA 1
ATOM 1308 C C . ARG A 1 160 ? 1.457 11.463 12.430 1.00 89.81 160 ARG A C 1
ATOM 1310 O O . ARG A 1 160 ? 0.899 11.176 13.481 1.00 89.81 160 ARG A O 1
ATOM 1317 N N . GLY A 1 161 ? 1.287 12.640 11.827 1.00 91.94 161 GLY A N 1
ATOM 1318 C CA . GLY A 1 161 ? 0.377 13.668 12.344 1.00 91.94 161 GLY A CA 1
ATOM 1319 C C . GLY A 1 161 ? -1.073 13.182 12.436 1.00 91.94 161 GLY A C 1
ATOM 1320 O O . GLY A 1 161 ? -1.742 13.414 13.441 1.00 91.94 161 GLY A O 1
ATOM 1321 N N . SER A 1 162 ? -1.532 12.439 11.428 1.00 92.75 162 SER A N 1
ATOM 1322 C CA . SER A 1 162 ? -2.882 11.863 11.393 1.00 92.75 162 SER A CA 1
ATOM 1323 C C . SER A 1 162 ? -3.069 10.773 12.453 1.00 92.75 162 SER A C 1
ATOM 1325 O O . SER A 1 162 ? -4.077 10.758 13.155 1.00 92.75 162 SER A O 1
ATOM 1327 N N . LEU A 1 163 ? -2.075 9.898 12.628 1.00 95.44 163 LEU A N 1
ATOM 1328 C CA . LEU A 1 163 ? -2.091 8.855 13.656 1.00 95.44 163 LEU A CA 1
ATOM 1329 C C . LEU A 1 163 ? -2.061 9.442 15.069 1.00 95.44 163 LEU A C 1
ATOM 1331 O O . LEU A 1 163 ? -2.798 8.979 15.932 1.00 95.44 163 LEU A O 1
ATOM 1335 N N . ILE A 1 164 ? -1.263 10.486 15.305 1.00 94.44 164 ILE A N 1
ATOM 1336 C CA . ILE A 1 164 ? -1.227 11.213 16.583 1.00 94.44 164 ILE A CA 1
ATOM 1337 C C . ILE A 1 164 ? -2.608 11.790 16.912 1.00 94.44 164 ILE A C 1
ATOM 1339 O O . ILE A 1 164 ? -3.068 11.664 18.047 1.00 94.44 164 ILE A O 1
ATOM 1343 N N . ALA A 1 165 ? -3.290 12.380 15.926 1.00 92.69 165 ALA A N 1
ATOM 1344 C CA . ALA A 1 165 ? -4.635 12.914 16.114 1.00 92.69 165 ALA A CA 1
ATOM 1345 C C . ALA A 1 165 ? -5.656 11.812 16.454 1.00 92.69 165 ALA A C 1
ATOM 1347 O O . ALA A 1 165 ? -6.458 11.987 17.373 1.00 92.69 165 ALA A O 1
ATOM 1348 N N . GLU A 1 166 ? -5.603 10.661 15.775 1.00 94.94 166 GLU A N 1
ATOM 1349 C CA . GLU A 1 166 ? -6.513 9.549 16.075 1.00 94.94 166 GLU A CA 1
ATOM 1350 C C . GLU A 1 166 ? -6.205 8.913 17.440 1.00 94.94 166 GLU A C 1
ATOM 1352 O O . GLU A 1 166 ? -7.129 8.615 18.192 1.00 94.94 166 GLU A O 1
ATOM 1357 N N . ILE A 1 167 ? -4.929 8.786 17.823 1.00 94.06 167 ILE A N 1
ATOM 1358 C CA . ILE A 1 167 ? -4.532 8.322 19.163 1.00 94.06 167 ILE A CA 1
ATOM 1359 C C . ILE A 1 167 ? -5.068 9.269 20.241 1.00 94.06 167 ILE A C 1
ATOM 1361 O O . ILE A 1 167 ? -5.635 8.805 21.229 1.00 94.06 167 ILE A O 1
ATOM 1365 N N . ALA A 1 168 ? -4.934 10.585 20.057 1.00 93.62 168 ALA A N 1
ATOM 1366 C CA . ALA A 1 168 ? -5.456 11.569 21.005 1.00 93.62 168 ALA A CA 1
ATOM 1367 C C . ALA A 1 168 ? -6.982 11.455 21.151 1.00 93.62 168 ALA A C 1
ATOM 1369 O O . ALA A 1 168 ? -7.511 11.447 22.264 1.00 93.62 168 ALA A O 1
ATOM 1370 N N . LYS A 1 169 ? -7.690 11.287 20.033 1.00 95.94 169 LYS A N 1
ATOM 1371 C CA . LYS A 1 169 ? -9.141 11.087 20.012 1.00 95.94 169 LYS A CA 1
ATOM 1372 C C . LYS A 1 169 ? -9.562 9.781 20.692 1.00 95.94 169 LYS A C 1
ATOM 1374 O O . LYS A 1 169 ? -10.491 9.796 21.497 1.00 95.94 169 LYS A O 1
ATOM 1379 N N . LEU A 1 170 ? -8.882 8.669 20.411 1.00 96.25 170 LEU A N 1
ATOM 1380 C CA . LEU A 1 170 ? -9.155 7.376 21.043 1.00 96.25 170 LEU A CA 1
ATOM 1381 C C . LEU A 1 170 ? -8.891 7.422 22.549 1.00 96.25 170 LEU A C 1
ATOM 1383 O O . LEU A 1 170 ? -9.701 6.914 23.322 1.00 96.25 170 LEU A O 1
ATOM 1387 N N . ARG A 1 171 ? -7.814 8.088 22.981 1.00 91.75 171 ARG A N 1
ATOM 1388 C CA . ARG A 1 171 ? -7.534 8.326 24.404 1.00 91.75 171 ARG A CA 1
ATOM 1389 C C . ARG A 1 171 ? -8.647 9.134 25.066 1.00 91.75 171 ARG A C 1
ATOM 1391 O O . ARG A 1 171 ? -9.133 8.729 26.118 1.00 91.75 171 ARG A O 1
ATOM 1398 N N . GLN A 1 172 ? -9.108 10.212 24.430 1.00 95.06 172 GLN A N 1
ATOM 1399 C CA . GLN A 1 172 ? -10.228 11.000 24.947 1.00 95.06 172 GLN A CA 1
ATOM 1400 C C . GLN A 1 172 ? -11.508 10.162 25.056 1.00 95.06 172 GLN A C 1
ATOM 1402 O O . GLN A 1 172 ? -12.220 10.234 26.055 1.00 95.06 172 GLN A O 1
ATOM 1407 N N . GLN A 1 173 ? -11.803 9.343 24.043 1.00 95.75 173 GLN A N 1
ATOM 1408 C CA . GLN A 1 173 ? -12.960 8.452 24.065 1.00 95.75 173 GLN A CA 1
ATOM 1409 C C . GLN A 1 173 ? -12.851 7.414 25.188 1.00 95.75 173 GLN A C 1
ATOM 1411 O O . GLN A 1 173 ? -13.838 7.153 25.875 1.00 95.75 173 GLN A O 1
ATOM 1416 N N . HIS A 1 174 ? -11.660 6.853 25.402 1.00 94.69 174 HIS A N 1
ATOM 1417 C CA . HIS A 1 174 ? -11.407 5.903 26.478 1.00 94.69 174 HIS A CA 1
ATOM 1418 C C . HIS A 1 174 ? -11.606 6.541 27.858 1.00 94.69 174 HIS A C 1
ATOM 1420 O O . HIS A 1 174 ? -12.363 6.002 28.662 1.00 94.69 174 HIS A O 1
ATOM 1426 N N . GLN A 1 175 ? -11.032 7.724 28.101 1.00 92.81 175 GLN A N 1
ATOM 1427 C CA . GLN A 1 175 ? -11.220 8.466 29.355 1.00 92.81 175 GLN A CA 1
ATOM 1428 C C . GLN A 1 175 ? -12.695 8.798 29.609 1.00 92.81 175 GLN A C 1
ATOM 1430 O O . GLN A 1 175 ? -13.196 8.605 30.715 1.00 92.81 175 GLN A O 1
ATOM 1435 N N . ASN A 1 176 ? -13.423 9.229 28.574 1.00 95.50 176 ASN A N 1
ATOM 1436 C CA . ASN A 1 176 ? -14.857 9.492 28.684 1.00 95.50 176 ASN A CA 1
ATOM 1437 C C . ASN A 1 176 ? -15.640 8.220 29.045 1.00 95.50 176 ASN A C 1
ATOM 1439 O O . ASN A 1 176 ? -16.546 8.270 29.874 1.00 95.50 176 ASN A O 1
ATOM 1443 N N . SER A 1 177 ? -15.292 7.081 28.439 1.00 95.69 177 SER A N 1
ATOM 1444 C CA . SER A 1 177 ? -15.915 5.792 28.748 1.00 95.69 177 SER A CA 1
ATOM 1445 C C . SER A 1 177 ? -15.625 5.353 30.183 1.00 95.69 177 SER A C 1
ATOM 1447 O O . SER A 1 177 ? -16.534 4.893 30.867 1.00 95.69 177 SER A O 1
ATOM 1449 N N . GLN A 1 178 ? -14.388 5.511 30.657 1.00 95.50 178 GLN A N 1
ATOM 1450 C CA . GLN A 1 178 ? -14.019 5.190 32.038 1.00 95.50 178 GLN A CA 1
ATOM 1451 C C . GLN A 1 178 ? -14.773 6.069 33.041 1.00 95.50 178 GLN A C 1
ATOM 1453 O O . GLN A 1 178 ? -15.345 5.550 33.996 1.00 95.50 178 GLN A O 1
ATOM 1458 N N . ALA A 1 179 ? -14.868 7.377 32.786 1.00 95.56 179 ALA A N 1
ATOM 1459 C CA . ALA A 1 179 ? -15.633 8.289 33.634 1.00 95.56 179 ALA A CA 1
ATOM 1460 C C . ALA A 1 179 ? -17.123 7.903 33.710 1.00 95.56 179 ALA A C 1
ATOM 1462 O O . ALA A 1 179 ? -17.734 7.982 34.774 1.00 95.56 179 ALA A O 1
ATOM 1463 N N . GLN A 1 180 ? -17.711 7.445 32.598 1.00 96.62 180 GLN A N 1
ATOM 1464 C CA . GLN A 1 180 ? -19.091 6.951 32.585 1.00 96.62 180 GLN A CA 1
ATOM 1465 C C . GLN A 1 180 ? -19.267 5.664 33.397 1.00 96.62 180 GLN A C 1
ATOM 1467 O O . GLN A 1 180 ? -20.283 5.524 34.078 1.00 96.62 180 GLN A O 1
ATOM 1472 N N . LEU A 1 181 ? -18.302 4.741 33.339 1.00 97.31 181 LEU A N 1
ATOM 1473 C CA . LEU A 1 181 ? -18.341 3.504 34.121 1.00 97.31 181 LEU A CA 1
ATOM 1474 C C . LEU A 1 181 ? -18.260 3.788 35.623 1.00 97.31 181 LEU A C 1
ATOM 1476 O O . LEU A 1 181 ? -19.107 3.293 36.360 1.00 97.31 181 LEU A O 1
ATOM 1480 N N . LEU A 1 182 ? -17.342 4.658 36.054 1.00 96.69 182 LEU A N 1
ATOM 1481 C CA . LEU A 1 182 ? -17.228 5.070 37.459 1.00 96.69 182 LEU A CA 1
ATOM 1482 C C . LEU A 1 182 ? -18.513 5.744 37.962 1.00 96.69 182 LEU A C 1
ATOM 1484 O O . LEU A 1 182 ? -19.031 5.413 39.025 1.00 96.69 182 LEU A O 1
ATOM 1488 N N . ALA A 1 183 ? -19.097 6.642 37.162 1.00 96.44 183 ALA A N 1
ATOM 1489 C CA . ALA A 1 183 ? -20.368 7.277 37.513 1.00 96.44 183 ALA A CA 1
ATOM 1490 C C . ALA A 1 183 ? -21.537 6.273 37.571 1.00 96.44 183 ALA A C 1
ATOM 1492 O O . ALA A 1 183 ? -22.499 6.459 38.319 1.00 96.44 183 ALA A O 1
ATOM 1493 N N . MET A 1 184 ? -21.501 5.216 36.756 1.00 96.75 184 MET A N 1
ATOM 1494 C CA . MET A 1 184 ? -22.496 4.146 36.800 1.00 96.75 184 MET A CA 1
ATOM 1495 C C . MET A 1 184 ? -22.328 3.272 38.046 1.00 96.75 184 MET A C 1
ATOM 1497 O O . MET A 1 184 ? -23.335 2.935 38.666 1.00 96.75 184 MET A O 1
ATOM 1501 N N . GLU A 1 185 ? -21.095 2.947 38.421 1.00 96.44 185 GLU A N 1
ATOM 1502 C CA . GLU A 1 185 ? -20.764 2.200 39.634 1.00 96.44 185 GLU A CA 1
ATOM 1503 C C . GLU A 1 185 ? -21.269 2.924 40.887 1.00 96.44 185 GLU A C 1
ATOM 1505 O O . GLU A 1 185 ? -22.075 2.361 41.627 1.00 96.44 185 GLU A O 1
ATOM 1510 N N . GLU A 1 186 ? -20.945 4.212 41.044 1.00 95.12 186 GLU A N 1
ATOM 1511 C CA . GLU A 1 186 ? -21.419 5.033 42.169 1.00 95.12 186 GLU A CA 1
ATOM 1512 C C . GLU A 1 186 ? -22.956 5.044 42.257 1.00 95.12 186 GLU A C 1
ATOM 1514 O O . GLU A 1 186 ? -23.556 4.907 43.330 1.00 95.12 186 GLU A O 1
ATOM 1519 N N . ARG A 1 187 ? -23.628 5.158 41.105 1.00 96.06 187 ARG A N 1
ATOM 1520 C CA . ARG A 1 187 ? -25.093 5.116 41.044 1.00 96.06 187 ARG A CA 1
ATOM 1521 C C . ARG A 1 187 ? -25.646 3.759 41.466 1.00 96.06 187 ARG A C 1
ATOM 1523 O O . ARG A 1 187 ? -26.649 3.730 42.182 1.00 96.06 187 ARG A O 1
ATOM 1530 N N . ILE A 1 188 ? -25.041 2.660 41.016 1.00 94.69 188 ILE A N 1
ATOM 1531 C CA . ILE A 1 188 ? -25.464 1.306 41.384 1.00 94.69 188 ILE A CA 1
ATOM 1532 C C . ILE A 1 188 ? -25.295 1.119 42.887 1.00 94.69 188 ILE A C 1
ATOM 1534 O O . ILE A 1 188 ? -26.282 0.798 43.550 1.00 94.69 188 ILE A O 1
ATOM 1538 N N . GLU A 1 189 ? -24.122 1.427 43.439 1.00 95.56 189 GLU A N 1
ATOM 1539 C CA . GLU A 1 189 ? -23.864 1.334 44.877 1.00 95.56 189 GLU A CA 1
ATOM 1540 C C . GLU A 1 189 ? -24.853 2.165 45.698 1.00 95.56 189 GLU A C 1
ATOM 1542 O O . GLU A 1 189 ? -25.415 1.684 46.684 1.00 95.56 189 GLU A O 1
ATOM 1547 N N . GLY A 1 190 ? -25.126 3.405 45.281 1.00 92.81 190 GLY A N 1
ATOM 1548 C CA . GLY A 1 190 ? -26.084 4.275 45.960 1.00 92.81 190 GLY A CA 1
ATOM 1549 C C . GLY A 1 190 ? -27.501 3.694 45.964 1.00 92.81 190 GLY A C 1
ATOM 1550 O O . GLY A 1 190 ? -28.195 3.720 46.987 1.00 92.81 190 GLY A O 1
ATOM 1551 N N . THR A 1 191 ? -27.944 3.127 44.837 1.00 92.44 191 THR A N 1
ATOM 1552 C CA . THR A 1 191 ? -29.248 2.448 44.779 1.00 92.44 191 THR A CA 1
ATOM 1553 C C . THR A 1 191 ? -29.270 1.162 45.596 1.00 92.44 191 THR A C 1
ATOM 1555 O O . THR A 1 191 ? -30.274 0.881 46.250 1.00 92.44 191 THR A O 1
ATOM 1558 N N . GLU A 1 192 ? -28.164 0.426 45.630 1.00 93.69 192 GLU A N 1
ATOM 1559 C CA . GLU A 1 192 ? -28.034 -0.826 46.360 1.00 93.69 192 GLU A CA 1
ATOM 1560 C C . GLU A 1 192 ? -28.043 -0.593 47.878 1.00 93.69 192 GLU A C 1
ATOM 1562 O O . GLU A 1 192 ? -28.798 -1.248 48.597 1.00 93.69 192 GLU A O 1
ATOM 1567 N N . ARG A 1 193 ? -27.301 0.408 48.378 1.00 92.69 193 ARG A N 1
ATOM 1568 C CA . ARG A 1 193 ? -27.356 0.845 49.788 1.00 92.69 193 ARG A CA 1
ATOM 1569 C C . ARG A 1 193 ? -28.776 1.245 50.183 1.00 92.69 193 ARG A C 1
ATOM 1571 O O . ARG A 1 193 ? -29.290 0.780 51.199 1.00 92.69 193 ARG A O 1
ATOM 1578 N N . ARG A 1 194 ? -29.465 2.033 49.348 1.00 89.50 194 ARG A N 1
ATOM 1579 C CA . ARG A 1 194 ? -30.858 2.437 49.609 1.00 89.50 194 ARG A CA 1
ATOM 1580 C C . ARG A 1 194 ? -31.808 1.238 49.657 1.00 89.50 194 ARG A C 1
ATOM 1582 O O . ARG A 1 194 ? -32.681 1.189 50.528 1.00 89.50 194 ARG A O 1
ATOM 1589 N N . GLN A 1 195 ? -31.643 0.269 48.757 1.00 90.88 195 GLN A N 1
ATOM 1590 C CA . GLN A 1 195 ? -32.428 -0.967 48.758 1.00 90.88 195 GLN A CA 1
ATOM 1591 C C . GLN A 1 195 ? -32.155 -1.808 50.008 1.00 90.88 195 GLN A C 1
ATOM 1593 O O . GLN A 1 195 ? -33.114 -2.213 50.665 1.00 90.88 195 GLN A O 1
ATOM 1598 N N . ARG A 1 196 ? -30.884 -2.006 50.389 1.00 93.12 196 ARG A N 1
ATOM 1599 C CA . ARG A 1 196 ? -30.508 -2.724 51.620 1.00 93.12 196 ARG A CA 1
ATOM 1600 C C . ARG A 1 196 ? -31.103 -2.066 52.862 1.00 93.12 196 ARG A C 1
ATOM 1602 O O . ARG A 1 196 ? -31.728 -2.759 53.660 1.00 93.12 196 ARG A O 1
ATOM 1609 N N . ASN A 1 197 ? -30.999 -0.744 52.991 1.00 89.00 197 ASN A N 1
ATOM 1610 C CA . ASN A 1 197 ? -31.550 -0.008 54.134 1.00 89.00 197 ASN A CA 1
ATOM 1611 C C . ASN A 1 197 ? -33.078 -0.123 54.200 1.00 89.00 197 ASN A C 1
ATOM 1613 O O . ASN A 1 197 ? -33.641 -0.398 55.260 1.00 89.00 197 ASN A O 1
ATOM 1617 N N . THR A 1 198 ? -33.756 0.012 53.055 1.00 84.88 198 THR A N 1
ATOM 1618 C CA . THR A 1 198 ? -35.215 -0.157 52.971 1.00 84.88 198 THR A CA 1
ATOM 1619 C C . THR A 1 198 ? -35.622 -1.584 53.338 1.00 84.88 198 THR A C 1
ATOM 1621 O O . THR A 1 198 ? -36.548 -1.783 54.120 1.00 84.88 198 THR A O 1
ATOM 1624 N N . MET A 1 199 ? -34.913 -2.589 52.821 1.00 87.62 199 MET A N 1
ATOM 1625 C CA . MET A 1 199 ? -35.175 -3.996 53.118 1.00 87.62 199 MET A CA 1
ATOM 1626 C C . MET A 1 199 ? -34.949 -4.312 54.601 1.00 87.62 199 MET A C 1
ATOM 1628 O O . MET A 1 199 ? -35.793 -4.961 55.216 1.00 87.62 199 MET A O 1
ATOM 1632 N N . ALA A 1 200 ? -33.865 -3.813 55.199 1.00 89.06 200 ALA A N 1
ATOM 1633 C CA . ALA A 1 200 ? -33.577 -3.976 56.621 1.00 89.06 200 ALA A CA 1
ATOM 1634 C C . ALA A 1 200 ? -34.649 -3.313 57.501 1.00 89.06 200 ALA A C 1
ATOM 1636 O O . ALA A 1 200 ? -35.106 -3.910 58.480 1.00 89.06 200 ALA A O 1
ATOM 1637 N N . PHE A 1 201 ? -35.101 -2.111 57.130 1.00 89.00 201 PHE A N 1
ATOM 1638 C CA . PHE A 1 201 ? -36.211 -1.437 57.799 1.00 89.00 201 PHE A CA 1
ATOM 1639 C C . PHE A 1 201 ? -37.493 -2.271 57.733 1.00 89.00 201 PHE A C 1
ATOM 1641 O O . PHE A 1 201 ? -38.112 -2.530 58.765 1.00 89.00 201 PHE A O 1
ATOM 1648 N N . MET A 1 202 ? -37.865 -2.745 56.541 1.00 86.25 202 MET A N 1
ATOM 1649 C CA . MET A 1 202 ? -39.064 -3.563 56.351 1.00 86.25 202 MET A CA 1
ATOM 1650 C C . MET A 1 202 ? -38.981 -4.881 57.128 1.00 86.25 202 MET A C 1
ATOM 1652 O O . MET A 1 202 ? -39.953 -5.265 57.773 1.00 86.25 202 MET A O 1
ATOM 1656 N N . ALA A 1 203 ? -37.822 -5.543 57.144 1.00 86.75 203 ALA A N 1
ATOM 1657 C CA . ALA A 1 203 ? -37.610 -6.765 57.915 1.00 86.75 203 ALA A CA 1
ATOM 1658 C C . ALA A 1 203 ? -37.801 -6.535 59.425 1.00 86.75 203 ALA A C 1
ATOM 1660 O O . ALA A 1 203 ? -38.474 -7.319 60.094 1.00 86.75 203 ALA A O 1
ATOM 1661 N N . ARG A 1 204 ? -37.265 -5.433 59.969 1.00 84.12 204 ARG A N 1
ATOM 1662 C CA . ARG A 1 204 ? -37.469 -5.054 61.379 1.00 84.12 204 ARG A CA 1
ATOM 1663 C C . ARG A 1 204 ? -38.923 -4.676 61.669 1.00 84.12 204 ARG A C 1
ATOM 1665 O O . ARG A 1 204 ? -39.452 -5.076 62.702 1.00 84.12 204 ARG A O 1
ATOM 1672 N N . ALA A 1 205 ? -39.574 -3.952 60.759 1.00 81.12 205 ALA A N 1
ATOM 1673 C CA . ALA A 1 205 ? -40.967 -3.544 60.905 1.00 81.12 205 ALA A CA 1
ATOM 1674 C C . ALA A 1 205 ? -41.918 -4.750 60.915 1.00 81.12 205 ALA A C 1
ATOM 1676 O O . ALA A 1 205 ? -42.785 -4.839 61.779 1.00 81.12 205 ALA A O 1
ATOM 1677 N N . LEU A 1 206 ? -41.734 -5.707 60.001 1.00 79.75 206 LEU A N 1
ATOM 1678 C CA . LEU A 1 206 ? -42.563 -6.915 59.922 1.00 79.75 206 LEU A CA 1
ATOM 1679 C C . LEU A 1 206 ? -42.365 -7.848 61.124 1.00 79.75 206 LEU A C 1
ATOM 1681 O O . LEU A 1 206 ? -43.320 -8.484 61.562 1.00 79.75 206 LEU A O 1
ATOM 1685 N N . ASN A 1 207 ? -41.164 -7.878 61.706 1.00 82.62 207 ASN A N 1
ATOM 1686 C CA . ASN A 1 207 ? -40.889 -8.620 62.938 1.00 82.62 207 ASN A CA 1
ATOM 1687 C C . ASN A 1 207 ? -41.435 -7.934 64.208 1.00 82.62 207 ASN A C 1
ATOM 1689 O O . ASN A 1 207 ? -41.382 -8.524 65.286 1.00 82.62 207 ASN A O 1
ATOM 1693 N N . ASN A 1 208 ? -41.978 -6.714 64.107 1.00 82.56 208 ASN A N 1
ATOM 1694 C CA . ASN A 1 208 ? -42.597 -6.000 65.222 1.00 82.56 208 ASN A CA 1
ATOM 1695 C C . ASN A 1 208 ? -43.971 -5.410 64.825 1.00 82.56 208 ASN A C 1
ATOM 1697 O O . ASN A 1 208 ? -44.071 -4.247 64.423 1.00 82.56 208 ASN A O 1
ATOM 1701 N N . PRO A 1 209 ? -45.069 -6.170 64.985 1.00 78.00 209 PRO A N 1
ATOM 1702 C CA . PRO A 1 209 ? -46.400 -5.735 64.555 1.00 78.00 209 PRO A CA 1
ATOM 1703 C C . PRO A 1 209 ? -46.935 -4.510 65.323 1.00 78.00 209 PRO A C 1
ATOM 1705 O O . PRO A 1 209 ? -47.766 -3.773 64.789 1.00 78.00 209 PRO A O 1
ATOM 1708 N N . ILE A 1 210 ? -46.439 -4.243 66.540 1.00 78.94 210 ILE A N 1
ATOM 1709 C CA . ILE A 1 210 ? -46.806 -3.049 67.325 1.00 78.94 210 ILE A CA 1
ATOM 1710 C C . ILE A 1 210 ? -46.206 -1.785 66.694 1.00 78.94 210 ILE A C 1
ATOM 1712 O O . ILE A 1 210 ? -46.874 -0.754 66.614 1.00 78.94 210 ILE A O 1
ATOM 1716 N N . PHE A 1 211 ? -44.974 -1.866 66.188 1.00 78.94 211 PHE A N 1
ATOM 1717 C CA . PHE A 1 211 ? -44.312 -0.759 65.497 1.00 78.94 211 PHE A CA 1
ATOM 1718 C C . PHE A 1 211 ? -45.075 -0.325 64.234 1.00 78.94 211 PHE A C 1
ATOM 1720 O O . PHE A 1 211 ? -45.295 0.868 64.024 1.00 78.94 211 PHE A O 1
ATOM 1727 N N . ILE A 1 212 ? -45.562 -1.280 63.432 1.00 78.25 212 ILE A N 1
ATOM 1728 C CA . ILE A 1 212 ? -46.378 -0.986 62.239 1.00 78.25 212 ILE A CA 1
ATOM 1729 C C . ILE A 1 212 ? -47.701 -0.309 62.623 1.00 78.25 212 ILE A C 1
ATOM 1731 O O . ILE A 1 212 ? -48.091 0.674 61.991 1.00 78.25 212 ILE A O 1
ATOM 1735 N N . GLN A 1 213 ? -48.375 -0.777 63.681 1.00 73.69 213 GLN A N 1
ATOM 1736 C CA . GLN A 1 213 ? -49.599 -0.133 64.173 1.00 73.69 213 GLN A CA 1
ATOM 1737 C C . GLN A 1 213 ? -49.349 1.319 64.607 1.00 73.69 213 GLN A C 1
ATOM 1739 O O . GLN A 1 213 ? -50.133 2.204 64.260 1.00 73.69 213 GLN A O 1
ATOM 1744 N N . GLN A 1 214 ? -48.236 1.596 65.295 1.00 74.81 214 GLN A N 1
ATOM 1745 C CA . GLN A 1 214 ? -47.853 2.960 65.684 1.00 74.81 214 GLN A CA 1
ATOM 1746 C C . GLN A 1 214 ? -47.555 3.855 64.471 1.00 74.81 214 GLN A C 1
ATOM 1748 O O . GLN A 1 214 ? -47.944 5.025 64.462 1.00 74.81 214 GLN A O 1
ATOM 1753 N N . LEU A 1 215 ? -46.917 3.313 63.430 1.00 74.06 215 LEU A N 1
ATOM 1754 C CA . LEU A 1 215 ? -46.648 4.016 62.170 1.00 74.06 215 LEU A CA 1
ATOM 1755 C C . LEU A 1 215 ? -47.937 4.410 61.434 1.00 74.06 215 LEU A C 1
ATOM 1757 O O . LEU A 1 215 ? -48.064 5.556 61.003 1.00 74.06 215 LEU A O 1
ATOM 1761 N N . ILE A 1 216 ? -48.911 3.498 61.349 1.00 76.31 216 ILE A N 1
ATOM 1762 C CA . ILE A 1 216 ? -50.214 3.734 60.701 1.00 76.31 216 ILE A CA 1
ATOM 1763 C C . ILE A 1 216 ? -51.030 4.785 61.469 1.00 76.31 216 ILE A C 1
ATOM 1765 O O . ILE A 1 216 ? -51.575 5.711 60.868 1.00 76.31 216 ILE A O 1
ATOM 1769 N N . VAL A 1 217 ? -51.076 4.696 62.803 1.00 71.56 217 VAL A N 1
ATOM 1770 C CA . VAL A 1 217 ? -51.783 5.678 63.649 1.00 71.56 217 VAL A CA 1
ATOM 1771 C C . VAL A 1 217 ? -51.144 7.067 63.530 1.00 71.56 217 VAL A C 1
ATOM 1773 O O . VAL A 1 217 ? -51.847 8.076 63.458 1.00 71.56 217 VAL A O 1
ATOM 1776 N N . ARG A 1 218 ? -49.810 7.137 63.441 1.00 64.06 218 ARG A N 1
ATOM 1777 C CA . ARG A 1 218 ? -49.069 8.397 63.293 1.00 64.06 218 ARG A CA 1
ATOM 1778 C C . ARG A 1 218 ? -49.182 9.000 61.888 1.00 64.06 218 ARG A C 1
ATOM 1780 O O . ARG A 1 218 ? -49.132 10.221 61.775 1.00 64.06 218 ARG A O 1
ATOM 1787 N N . SER A 1 219 ? -49.383 8.195 60.837 1.00 62.25 219 SER A N 1
ATOM 1788 C CA . SER A 1 219 ? -49.584 8.702 59.468 1.00 62.25 219 SER A CA 1
ATOM 1789 C C . SER A 1 219 ? -50.982 9.289 59.239 1.00 62.25 219 SER A C 1
ATOM 1791 O O . SER A 1 219 ? -51.147 10.125 58.353 1.00 62.25 219 SER A O 1
ATOM 1793 N N . GLN A 1 220 ? -51.980 8.883 60.033 1.00 62.06 220 GLN A N 1
ATOM 1794 C CA . GLN A 1 220 ? -53.332 9.458 59.994 1.00 62.06 220 GLN A CA 1
ATOM 1795 C C . GLN A 1 220 ? -53.484 10.719 60.871 1.00 62.06 220 GLN A C 1
ATOM 1797 O O . GLN A 1 220 ? -54.431 11.485 60.697 1.00 62.06 220 GLN A O 1
ATOM 1802 N N . GLY A 1 221 ? -52.526 10.996 61.765 1.00 54.84 221 GLY A N 1
ATOM 1803 C CA . GLY A 1 221 ? -52.469 12.214 62.578 1.00 54.84 221 GLY A CA 1
ATOM 1804 C C . GLY A 1 221 ? -51.772 13.373 61.857 1.00 54.84 221 GLY A C 1
ATOM 1805 O O . GLY A 1 221 ? -50.546 13.473 61.847 1.00 54.84 221 GLY A O 1
ATOM 1806 N N . GLY A 1 222 ? -52.547 14.277 61.258 1.00 53.38 222 GLY A N 1
ATOM 1807 C CA . GLY A 1 222 ? -52.035 15.425 60.507 1.00 53.38 222 GLY A CA 1
ATOM 1808 C C . GLY A 1 222 ? -51.053 16.339 61.268 1.00 53.38 222 GLY A C 1
ATOM 1809 O O . GLY A 1 222 ? -51.292 16.761 62.394 1.00 53.38 222 GLY A O 1
ATOM 1810 N N . LYS A 1 223 ? -49.966 16.705 60.572 1.00 51.97 223 LYS A N 1
ATOM 1811 C CA . LYS A 1 223 ? -49.227 17.986 60.633 1.00 51.97 223 LYS A CA 1
ATOM 1812 C C . LYS A 1 223 ? -49.010 18.628 62.023 1.00 51.97 223 LYS A C 1
ATOM 1814 O O . LYS A 1 223 ? -49.479 19.743 62.239 1.00 51.97 223 LYS A O 1
ATOM 1819 N N . LYS A 1 224 ? -48.212 18.044 62.934 1.00 51.66 224 LYS A N 1
ATOM 1820 C CA . LYS A 1 224 ? -47.575 18.884 63.986 1.00 51.66 224 LYS A CA 1
ATOM 1821 C C . LYS A 1 224 ? -46.252 18.450 64.627 1.00 51.66 224 LYS A C 1
ATOM 1823 O O . LYS A 1 224 ? -45.844 19.089 65.586 1.00 51.66 224 LYS A O 1
ATOM 1828 N N . LYS A 1 225 ? -45.523 17.454 64.116 1.00 52.62 225 LYS A N 1
ATOM 1829 C CA . LYS A 1 225 ? -44.159 17.155 64.606 1.00 52.62 225 LYS A CA 1
ATOM 1830 C C . LYS A 1 225 ? -43.275 16.588 63.494 1.00 52.62 225 LYS A C 1
ATOM 1832 O O . LYS A 1 225 ? -43.064 15.384 63.422 1.00 52.62 225 LYS A O 1
ATOM 1837 N N . ARG A 1 226 ? -42.811 17.454 62.586 1.00 48.19 226 ARG A N 1
ATOM 1838 C CA . ARG A 1 226 ? -41.865 17.084 61.514 1.00 48.19 226 ARG A CA 1
ATOM 1839 C C . ARG A 1 226 ? -40.392 17.263 61.929 1.00 48.19 226 ARG A C 1
ATOM 1841 O O . ARG A 1 226 ? -39.536 16.700 61.266 1.00 48.19 226 ARG A O 1
ATOM 1848 N N . SER A 1 227 ? -40.088 17.984 63.016 1.00 47.78 227 SER A N 1
ATOM 1849 C CA . SER A 1 227 ? -38.695 18.262 63.417 1.00 47.78 227 SER A CA 1
ATOM 1850 C C . SER A 1 227 ? -38.017 17.097 64.148 1.00 47.78 227 SER A C 1
ATOM 1852 O O . SER A 1 227 ? -36.903 16.740 63.800 1.00 47.78 227 SER A O 1
ATOM 1854 N N . GLU A 1 228 ? -38.697 16.442 65.093 1.00 50.12 228 GLU A N 1
ATOM 1855 C CA . GLU A 1 228 ? -38.094 15.366 65.910 1.00 50.12 228 GLU A CA 1
ATOM 1856 C C . GLU A 1 228 ? -37.822 14.074 65.106 1.00 50.12 228 GLU A C 1
ATOM 1858 O O . GLU A 1 228 ? -36.922 13.310 65.442 1.00 50.12 228 GLU A O 1
ATOM 1863 N N . ALA A 1 229 ? -38.580 13.825 64.029 1.00 47.97 229 ALA A N 1
ATOM 1864 C CA . ALA A 1 229 ? -38.417 12.639 63.178 1.00 47.97 229 ALA A CA 1
ATOM 1865 C C . ALA A 1 229 ? -37.254 12.762 62.181 1.00 47.97 229 ALA A C 1
ATOM 1867 O O . ALA A 1 229 ? -36.670 11.752 61.810 1.00 47.97 229 ALA A O 1
ATOM 1868 N N . LEU A 1 230 ? -36.913 13.986 61.759 1.00 50.28 230 LEU A N 1
ATOM 1869 C CA . LEU A 1 230 ? -35.728 14.221 60.930 1.00 50.28 230 LEU A CA 1
ATOM 1870 C C . LEU A 1 230 ? -34.456 14.042 61.760 1.00 50.28 230 LEU A C 1
ATOM 1872 O O . LEU A 1 230 ? -33.531 13.405 61.291 1.00 50.28 230 LEU A O 1
ATOM 1876 N N . GLN A 1 231 ? -34.467 14.487 63.018 1.00 49.53 231 GLN A N 1
ATOM 1877 C CA . GLN A 1 231 ? -33.316 14.391 63.917 1.00 49.53 231 GLN A CA 1
ATOM 1878 C C . GLN A 1 231 ? -33.018 12.948 64.356 1.00 49.53 231 GLN A C 1
ATOM 1880 O O . GLN A 1 231 ? -31.866 12.550 64.429 1.00 49.53 231 GLN A O 1
ATOM 1885 N N . THR A 1 232 ? -34.058 12.134 64.578 1.00 54.53 232 THR A N 1
ATOM 1886 C CA . THR A 1 232 ? -33.895 10.706 64.911 1.00 54.53 232 THR A CA 1
ATOM 1887 C C . THR A 1 232 ? -33.598 9.831 63.693 1.00 54.53 232 THR A C 1
ATOM 1889 O O . THR A 1 232 ? -32.920 8.818 63.841 1.00 54.53 232 THR A O 1
ATOM 1892 N N . MET A 1 233 ? -34.068 10.198 62.491 1.00 50.56 233 MET A N 1
ATOM 1893 C CA . MET A 1 233 ? -33.610 9.550 61.256 1.00 50.56 233 MET A CA 1
ATOM 1894 C C . MET A 1 233 ? -32.159 9.914 60.942 1.00 50.56 233 MET A C 1
ATOM 1896 O O . MET A 1 233 ? -31.415 9.013 60.598 1.00 50.56 233 MET A O 1
ATOM 1900 N N . GLU A 1 234 ? -31.751 11.170 61.133 1.00 57.94 234 GLU A N 1
ATOM 1901 C CA . GLU A 1 234 ? -30.365 11.627 60.969 1.00 57.94 234 GLU A CA 1
ATOM 1902 C C . GLU A 1 234 ? -29.429 10.973 62.001 1.00 57.94 234 GLU A C 1
ATOM 1904 O O . GLU A 1 234 ? -28.360 10.508 61.631 1.00 57.94 234 GLU A O 1
ATOM 1909 N N . GLU A 1 235 ? -29.853 10.811 63.264 1.00 50.56 235 GLU A N 1
ATOM 1910 C CA . GLU A 1 235 ? -29.099 10.041 64.271 1.00 50.56 235 GLU A CA 1
ATOM 1911 C C . GLU A 1 235 ? -28.995 8.549 63.923 1.00 50.56 235 GLU A C 1
ATOM 1913 O O . GLU A 1 235 ? -27.932 7.959 64.086 1.00 50.56 235 GLU A O 1
ATOM 1918 N N . LEU A 1 236 ? -30.064 7.913 63.431 1.00 52.38 236 LEU A N 1
ATOM 1919 C CA . LEU A 1 236 ? -30.022 6.502 63.019 1.00 52.38 236 LEU A CA 1
ATOM 1920 C C . LEU A 1 236 ? -29.236 6.291 61.716 1.00 52.38 236 LEU A C 1
ATOM 1922 O O . LEU A 1 236 ? -28.633 5.233 61.538 1.00 52.38 236 LEU A O 1
ATOM 1926 N N . GLU A 1 237 ? -29.229 7.280 60.824 1.00 57.62 237 GLU A N 1
ATOM 1927 C CA . GLU A 1 237 ? -28.439 7.302 59.591 1.00 57.62 237 GLU A CA 1
ATOM 1928 C C . GLU A 1 237 ? -26.951 7.519 59.916 1.00 57.62 237 GLU A C 1
ATOM 1930 O O . GLU A 1 237 ? -26.124 6.740 59.448 1.00 57.62 237 GLU A O 1
ATOM 1935 N N . MET A 1 238 ? -26.619 8.422 60.853 1.00 50.66 238 MET A N 1
ATOM 1936 C CA . MET A 1 238 ? -25.263 8.598 61.398 1.00 50.66 238 MET A CA 1
ATOM 1937 C C . MET A 1 238 ? -24.745 7.359 62.138 1.00 50.66 238 MET A C 1
ATOM 1939 O O . MET A 1 238 ? -23.583 6.994 61.984 1.00 50.66 238 MET A O 1
ATOM 1943 N N . VAL A 1 239 ? -25.577 6.703 62.955 1.00 55.59 239 VAL A N 1
ATOM 1944 C CA . VAL A 1 239 ? -25.178 5.485 63.685 1.00 55.59 239 VAL A CA 1
ATOM 1945 C C . VAL A 1 239 ? -24.975 4.317 62.713 1.00 55.59 239 VAL A C 1
ATOM 1947 O O . VAL A 1 239 ? -24.039 3.538 62.883 1.00 55.59 239 VAL A O 1
ATOM 1950 N N . SER A 1 240 ? -25.773 4.238 61.642 1.00 56.91 240 SER A N 1
ATOM 1951 C CA . SER A 1 240 ? -25.576 3.265 60.562 1.00 56.91 240 SER A CA 1
ATOM 1952 C C . SER A 1 240 ? -24.331 3.560 59.711 1.00 56.91 240 SER A C 1
ATOM 1954 O O . SER A 1 240 ? -23.675 2.617 59.268 1.00 56.91 240 SER A O 1
ATOM 1956 N N . GLU A 1 241 ? -23.986 4.831 59.478 1.00 55.50 241 GLU A N 1
ATOM 1957 C CA . GLU A 1 241 ? -22.725 5.227 58.832 1.00 55.50 241 GLU A CA 1
ATOM 1958 C C . GLU A 1 241 ? -21.515 4.902 59.721 1.00 55.50 241 GLU A C 1
ATOM 1960 O O . GLU A 1 241 ? -20.528 4.356 59.229 1.00 55.50 241 GLU A O 1
ATOM 1965 N N . MET A 1 242 ? -21.602 5.133 61.036 1.00 47.25 242 MET A N 1
ATOM 1966 C CA . MET A 1 242 ? -20.540 4.792 61.993 1.00 47.25 242 MET A CA 1
ATOM 1967 C C . MET A 1 242 ? -20.306 3.278 62.122 1.00 47.25 242 MET A C 1
ATOM 1969 O O . MET A 1 242 ? -19.154 2.846 62.189 1.00 47.25 242 MET A O 1
ATOM 1973 N N . GLU A 1 243 ? -21.361 2.457 62.115 1.00 50.91 243 GLU A N 1
ATOM 1974 C CA . GLU A 1 243 ? -21.231 0.990 62.135 1.00 50.91 243 GLU A CA 1
ATOM 1975 C C . GLU A 1 243 ? -20.668 0.435 60.814 1.00 50.91 243 GLU A C 1
ATOM 1977 O O . GLU A 1 243 ? -19.922 -0.546 60.825 1.00 50.91 243 GLU A O 1
ATOM 1982 N N . SER A 1 244 ? -20.942 1.091 59.680 1.00 51.91 244 SER A N 1
ATOM 1983 C CA . SER A 1 244 ? -20.367 0.720 58.380 1.00 51.91 244 SER A CA 1
ATOM 1984 C C . SER A 1 244 ? -18.876 1.071 58.253 1.00 51.91 244 SER A C 1
ATOM 1986 O O . SER A 1 244 ? -18.168 0.394 57.511 1.00 51.91 244 SER A O 1
ATOM 1988 N N . ILE A 1 245 ? -18.390 2.097 58.964 1.00 49.34 245 ILE A N 1
ATOM 1989 C CA . ILE A 1 245 ? -16.971 2.508 58.974 1.00 49.34 245 ILE A CA 1
ATOM 1990 C C . ILE A 1 245 ? -16.119 1.569 59.845 1.00 49.34 245 ILE A C 1
ATOM 1992 O O . ILE A 1 245 ? -14.967 1.300 59.515 1.00 49.34 245 ILE A O 1
ATOM 1996 N N . LEU A 1 246 ? -16.677 1.034 60.935 1.00 42.72 246 LEU A N 1
ATOM 1997 C CA . LEU A 1 246 ? -15.954 0.163 61.875 1.00 42.72 246 LEU A CA 1
ATOM 1998 C C . LEU A 1 246 ? -15.991 -1.332 61.502 1.00 42.72 246 LEU A C 1
ATOM 2000 O O . LEU A 1 246 ? -15.235 -2.118 62.068 1.00 42.72 246 LEU A O 1
ATOM 2004 N N . GLY A 1 247 ? -16.847 -1.739 60.558 1.00 38.22 247 GLY A N 1
ATOM 2005 C CA . GLY A 1 247 ? -16.985 -3.131 60.106 1.00 38.22 247 GLY A CA 1
ATOM 2006 C C . GLY A 1 247 ? -16.111 -3.534 58.910 1.00 38.22 247 GLY A C 1
ATOM 2007 O O . GLY A 1 247 ? -16.174 -4.685 58.481 1.00 38.22 247 GLY A O 1
ATOM 2008 N N . ALA A 1 248 ? -15.315 -2.616 58.355 1.00 40.62 248 ALA A N 1
ATOM 2009 C CA . ALA A 1 248 ? -14.552 -2.812 57.120 1.00 40.62 248 ALA A CA 1
ATOM 2010 C C . ALA A 1 248 ? -13.087 -3.241 57.347 1.00 40.62 248 ALA A C 1
ATOM 2012 O O . ALA A 1 248 ? -12.191 -2.805 56.630 1.00 40.62 248 ALA A O 1
ATOM 2013 N N . GLU A 1 249 ? -12.821 -4.124 58.311 1.00 42.28 249 GLU A N 1
ATOM 2014 C CA . GLU A 1 249 ? -11.558 -4.867 58.355 1.00 42.28 249 GLU A CA 1
ATOM 2015 C C . GLU A 1 249 ? -11.834 -6.363 58.182 1.00 42.28 249 GLU A C 1
ATOM 2017 O O . GLU A 1 249 ? -12.266 -7.034 59.120 1.00 42.28 249 GLU A O 1
ATOM 2022 N N . ARG A 1 250 ? -11.570 -6.873 56.964 1.00 33.81 250 ARG A N 1
ATOM 2023 C CA . ARG A 1 250 ? -10.779 -8.090 56.661 1.00 33.81 250 ARG A CA 1
ATOM 2024 C C . ARG A 1 250 ? -11.245 -8.804 55.377 1.00 33.81 250 ARG A C 1
ATOM 2026 O O . ARG A 1 250 ? -12.359 -9.309 55.317 1.00 33.81 250 ARG A O 1
ATOM 2033 N N . SER A 1 251 ? -10.275 -8.994 54.471 1.00 32.97 251 SER A N 1
ATOM 2034 C CA . SER A 1 251 ? -10.272 -9.855 53.266 1.00 32.97 251 SER A CA 1
ATOM 2035 C C . SER A 1 251 ? -11.009 -9.266 52.052 1.00 32.97 251 SER A C 1
ATOM 2037 O O . SER A 1 251 ? -12.145 -8.845 52.178 1.00 32.97 251 SER A O 1
ATOM 2039 N N . GLU A 1 252 ? -10.462 -9.204 50.839 1.00 32.78 252 GLU A N 1
ATOM 2040 C CA . GLU A 1 252 ? -9.372 -9.972 50.235 1.00 32.78 252 GLU A CA 1
ATOM 2041 C C . GLU A 1 252 ? -8.848 -9.179 49.027 1.00 32.78 252 GLU A C 1
ATOM 2043 O O . GLU A 1 252 ? -9.626 -8.603 48.266 1.00 32.78 252 GLU A O 1
ATOM 2048 N N . ALA A 1 253 ? -7.526 -9.117 48.874 1.00 37.91 253 ALA A N 1
ATOM 2049 C CA . ALA A 1 253 ? -6.880 -8.507 47.724 1.00 37.91 253 ALA A CA 1
ATOM 2050 C C . ALA A 1 253 ? -7.276 -9.265 46.448 1.00 37.91 253 ALA A C 1
ATOM 2052 O O . ALA A 1 253 ? -6.897 -10.423 46.268 1.00 37.91 253 ALA A O 1
ATOM 2053 N N . VAL A 1 254 ? -8.003 -8.603 45.548 1.00 34.06 254 VAL A N 1
ATOM 2054 C CA . VAL A 1 254 ? -8.088 -9.042 44.156 1.00 34.06 254 VAL A CA 1
ATOM 2055 C C . VAL A 1 254 ? -6.830 -8.533 43.466 1.00 34.06 254 VAL A C 1
ATOM 2057 O O . VAL A 1 254 ? -6.675 -7.351 43.184 1.00 34.06 254 VAL A O 1
ATOM 2060 N N . PHE A 1 255 ? -5.901 -9.461 43.279 1.00 35.62 255 PHE A N 1
ATOM 2061 C CA . PHE A 1 255 ? -4.749 -9.336 42.402 1.00 35.62 255 PHE A CA 1
ATOM 2062 C C . PHE A 1 255 ? -5.232 -9.011 40.980 1.00 35.62 255 PHE A C 1
ATOM 2064 O O . PHE A 1 255 ? -5.884 -9.846 40.350 1.00 35.62 255 PHE A O 1
ATOM 2071 N N . ASP A 1 256 ? -4.917 -7.812 40.490 1.00 35.66 256 ASP A N 1
ATOM 2072 C CA . ASP A 1 256 ? -5.050 -7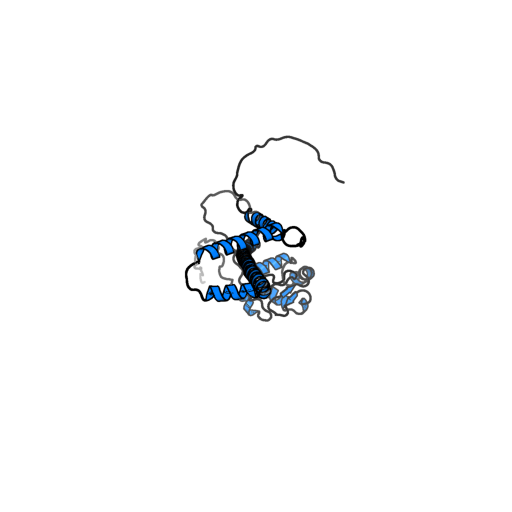.427 39.083 1.00 35.66 256 ASP A CA 1
ATOM 2073 C C . ASP A 1 256 ? -3.660 -7.483 38.418 1.00 35.66 256 ASP A C 1
ATOM 2075 O O . ASP A 1 256 ? -2.832 -6.604 38.662 1.00 35.66 256 ASP A O 1
ATOM 2079 N N . PRO A 1 257 ? -3.350 -8.515 37.610 1.00 42.34 257 PRO A N 1
ATOM 2080 C CA . PRO A 1 257 ? -2.049 -8.625 36.959 1.00 42.34 257 PRO A CA 1
ATOM 2081 C C . PRO A 1 257 ? -1.863 -7.746 35.712 1.00 42.34 257 PRO A C 1
ATOM 2083 O O . PRO A 1 257 ? -0.825 -7.887 35.069 1.00 42.34 257 PRO A O 1
ATOM 2086 N N . TYR A 1 258 ? -2.803 -6.866 35.330 1.00 47.41 258 TYR A N 1
ATOM 2087 C CA . TYR A 1 258 ? -2.669 -6.102 34.074 1.00 47.41 258 TYR A CA 1
ATOM 2088 C C . TYR A 1 258 ? -3.151 -4.635 34.113 1.00 47.41 258 TYR A C 1
ATOM 2090 O O . TYR A 1 258 ? -3.323 -4.030 33.052 1.00 47.41 258 TYR A O 1
ATOM 2098 N N . GLY A 1 259 ? -3.349 -4.041 35.293 1.00 44.50 259 GLY A N 1
ATOM 2099 C CA . GLY A 1 259 ? -4.056 -2.757 35.424 1.00 44.50 259 GLY A CA 1
ATOM 2100 C C . GLY A 1 259 ? -3.237 -1.459 35.359 1.00 44.50 259 GLY A C 1
ATOM 2101 O O . GLY A 1 259 ? -3.764 -0.452 34.890 1.00 44.50 259 GLY A O 1
ATOM 2102 N N . GLU A 1 260 ? -1.970 -1.434 35.788 1.00 43.22 260 GLU A N 1
ATOM 2103 C CA . GLU A 1 260 ? -1.282 -0.149 36.062 1.00 43.22 260 GLU A CA 1
ATOM 2104 C C . GLU A 1 260 ? -0.099 0.183 35.134 1.00 43.22 260 GLU A C 1
ATOM 2106 O O . GLU A 1 260 ? 0.169 1.355 34.871 1.00 43.22 260 GLU A O 1
ATOM 2111 N N . GLU A 1 261 ? 0.565 -0.802 34.523 1.00 44.44 261 GLU A N 1
ATOM 2112 C CA . GLU A 1 261 ? 1.805 -0.526 33.775 1.00 44.44 261 GLU A CA 1
ATOM 2113 C C . GLU A 1 261 ? 1.588 0.078 32.375 1.00 44.44 261 GLU A C 1
ATOM 2115 O O . GLU A 1 261 ? 2.467 0.761 31.847 1.00 44.44 261 GLU A O 1
ATOM 2120 N N . ILE A 1 262 ? 0.422 -0.108 31.746 1.00 43.38 262 ILE A N 1
ATOM 2121 C CA . ILE A 1 262 ? 0.205 0.386 30.372 1.00 43.38 262 ILE A CA 1
ATOM 2122 C C . ILE A 1 262 ? -0.072 1.896 30.356 1.00 43.38 262 ILE A C 1
ATOM 2124 O O . ILE A 1 262 ? 0.318 2.575 29.406 1.00 43.38 262 ILE A O 1
ATOM 2128 N N . GLY A 1 263 ? -0.696 2.446 31.401 1.00 44.09 263 GLY A N 1
ATOM 2129 C CA . GLY A 1 263 ? -1.001 3.877 31.484 1.00 44.09 263 GLY A CA 1
ATOM 2130 C C . GLY A 1 263 ? 0.256 4.729 31.654 1.00 44.09 263 GLY A C 1
ATOM 2131 O O . GLY A 1 263 ? 0.492 5.660 30.881 1.00 44.09 263 GLY A O 1
ATOM 2132 N N . GLU A 1 264 ? 1.100 4.375 32.620 1.00 48.00 264 GLU A N 1
ATOM 2133 C CA . GLU A 1 264 ? 2.310 5.135 32.950 1.00 48.00 264 GLU A CA 1
ATOM 2134 C C . GLU A 1 264 ? 3.397 4.980 31.884 1.00 48.00 264 GLU A C 1
ATOM 2136 O O . GLU A 1 264 ? 3.972 5.971 31.425 1.00 48.00 264 GLU A O 1
ATOM 2141 N N . MET A 1 265 ? 3.606 3.756 31.390 1.00 41.62 265 MET A N 1
ATOM 2142 C CA . MET A 1 265 ? 4.597 3.489 30.349 1.00 41.62 265 MET A CA 1
ATOM 2143 C C . MET A 1 265 ? 4.184 4.119 29.005 1.00 41.62 265 MET A C 1
ATOM 2145 O O . MET A 1 265 ? 5.032 4.619 28.267 1.00 41.62 265 MET A O 1
ATOM 2149 N N . SER A 1 266 ? 2.880 4.208 28.705 1.00 56.38 266 SER A N 1
ATOM 2150 C CA . SER A 1 266 ? 2.366 4.904 27.512 1.00 56.38 266 SER A CA 1
ATOM 2151 C C . SER A 1 266 ? 2.401 6.434 27.632 1.00 56.38 266 SER A C 1
ATOM 2153 O O . SER A 1 266 ? 2.520 7.125 26.613 1.00 56.38 266 SER A O 1
ATOM 2155 N N . ASN A 1 267 ? 2.329 6.984 28.848 1.00 53.91 267 ASN A N 1
ATOM 2156 C CA . ASN A 1 267 ? 2.509 8.417 29.093 1.00 53.91 267 ASN A CA 1
ATOM 2157 C C . ASN A 1 267 ? 3.979 8.825 28.948 1.00 53.91 267 ASN A C 1
ATOM 2159 O O . ASN A 1 267 ? 4.264 9.787 28.239 1.00 53.91 267 ASN A O 1
ATOM 2163 N N . ALA A 1 268 ? 4.909 8.037 29.497 1.00 57.34 268 ALA A N 1
ATOM 2164 C CA . ALA A 1 268 ? 6.345 8.250 29.318 1.00 57.34 268 ALA A CA 1
ATOM 2165 C C . ALA A 1 268 ? 6.767 8.138 27.840 1.00 57.34 268 ALA A C 1
ATOM 2167 O O . ALA A 1 268 ? 7.513 8.976 27.336 1.00 57.34 268 ALA A O 1
ATOM 2168 N N . ILE A 1 269 ? 6.236 7.154 27.102 1.00 59.72 269 ILE A N 1
ATOM 2169 C CA . ILE A 1 269 ? 6.479 7.019 25.656 1.00 59.72 269 ILE A CA 1
ATOM 2170 C C . ILE A 1 269 ? 5.900 8.215 24.884 1.00 59.72 269 ILE A C 1
ATOM 2172 O O . ILE A 1 269 ? 6.541 8.719 23.964 1.00 59.72 269 ILE A O 1
ATOM 2176 N N . TRP A 1 270 ? 4.720 8.712 25.267 1.00 57.88 270 TRP A N 1
ATOM 2177 C CA . TRP A 1 270 ? 4.126 9.904 24.658 1.00 57.88 270 TRP A CA 1
ATOM 2178 C C . TRP A 1 270 ? 4.956 11.170 24.910 1.00 57.88 270 TRP A C 1
ATOM 2180 O O . TRP A 1 270 ? 5.214 11.918 23.967 1.00 57.88 270 TRP A O 1
ATOM 2190 N N . GLU A 1 271 ? 5.427 11.394 26.140 1.00 64.69 271 GLU A N 1
ATOM 2191 C CA . GLU A 1 271 ? 6.308 12.521 26.468 1.00 64.69 271 GLU A CA 1
ATOM 2192 C C . GLU A 1 271 ? 7.644 12.441 25.721 1.00 64.69 271 GLU A C 1
ATOM 2194 O O . GLU A 1 271 ? 8.064 13.427 25.113 1.00 64.69 271 GLU A O 1
ATOM 2199 N N . LEU A 1 272 ? 8.267 11.260 25.656 1.00 62.72 272 LEU A N 1
ATOM 2200 C CA . LEU A 1 272 ? 9.501 11.041 24.894 1.00 62.72 272 LEU A CA 1
ATOM 2201 C C . LEU A 1 272 ? 9.314 11.295 23.389 1.00 62.72 272 LEU A C 1
ATOM 2203 O O . LEU A 1 272 ? 10.184 11.882 22.744 1.00 62.72 272 LEU A O 1
ATOM 2207 N N . MET A 1 273 ? 8.165 10.917 22.818 1.00 57.00 273 MET A N 1
ATOM 2208 C CA . MET A 1 273 ? 7.845 11.166 21.405 1.00 57.00 273 MET A CA 1
ATOM 2209 C C . MET A 1 273 ? 7.543 12.642 21.089 1.00 57.00 273 MET A C 1
ATOM 2211 O O . MET A 1 273 ? 7.592 13.024 19.912 1.00 57.00 273 MET A O 1
ATOM 2215 N N . ASN A 1 274 ? 7.252 13.463 22.106 1.00 59.12 274 ASN A N 1
ATOM 2216 C CA . ASN A 1 274 ? 6.942 14.889 21.972 1.00 59.12 274 ASN A CA 1
ATOM 2217 C C . ASN A 1 274 ? 8.102 15.812 22.412 1.00 59.12 274 ASN A C 1
ATOM 2219 O O . ASN A 1 274 ? 8.177 16.951 21.954 1.00 59.12 274 ASN A O 1
ATOM 2223 N N . ALA A 1 275 ? 9.049 15.319 23.220 1.00 55.66 275 ALA A N 1
ATOM 2224 C CA . ALA A 1 275 ? 10.238 16.053 23.673 1.00 55.66 275 ALA A CA 1
ATOM 2225 C C . ALA A 1 275 ? 11.302 16.282 22.572 1.00 55.66 275 ALA A C 1
ATOM 2227 O O . ALA A 1 275 ? 12.171 17.138 22.711 1.00 55.66 275 ALA A O 1
ATOM 2228 N N . GLY A 1 276 ? 11.227 15.569 21.443 1.00 44.00 276 GLY A N 1
ATOM 2229 C CA . GLY A 1 276 ? 12.225 15.625 20.363 1.00 44.00 276 GLY A CA 1
ATOM 2230 C C . GLY A 1 276 ? 12.137 16.808 19.383 1.00 44.00 276 GLY A C 1
ATOM 2231 O O . GLY A 1 276 ? 12.801 16.761 18.352 1.00 44.00 276 GLY A O 1
ATOM 2232 N N . THR A 1 277 ? 11.329 17.845 19.642 1.00 43.22 277 THR A N 1
ATOM 2233 C CA . THR A 1 277 ? 11.104 18.948 18.670 1.00 43.22 277 THR A CA 1
ATOM 2234 C C . THR A 1 277 ? 11.703 20.302 19.092 1.00 43.22 277 THR A C 1
ATOM 2236 O O . THR A 1 277 ? 11.453 21.311 18.442 1.00 43.22 277 THR A O 1
ATOM 2239 N N . VAL A 1 278 ? 12.542 20.369 20.133 1.00 39.41 278 VAL A N 1
ATOM 2240 C CA . VAL A 1 278 ? 13.219 21.629 20.514 1.00 39.41 278 VAL A CA 1
ATOM 2241 C C . VAL A 1 278 ? 14.669 21.389 20.948 1.00 39.41 278 VAL A C 1
ATOM 2243 O O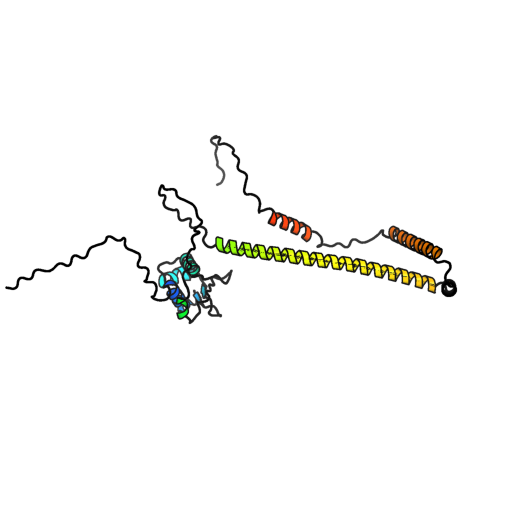 . VAL A 1 278 ? 15.012 21.436 22.120 1.00 39.41 278 VAL A O 1
ATOM 2246 N N . ALA A 1 279 ? 15.544 21.121 19.980 1.00 37.66 279 ALA A N 1
ATOM 2247 C CA . ALA A 1 279 ? 16.990 21.262 20.155 1.00 37.66 279 ALA A CA 1
ATOM 2248 C C . ALA A 1 279 ? 17.621 21.683 18.817 1.00 37.66 279 ALA A C 1
ATOM 2250 O O . ALA A 1 279 ? 18.232 20.901 18.094 1.00 37.66 279 ALA A O 1
ATOM 2251 N N . SER A 1 280 ? 17.411 22.942 18.446 1.00 37.47 280 SER A N 1
ATOM 2252 C CA . SER A 1 280 ? 18.179 23.636 17.413 1.00 37.47 280 SER A CA 1
ATOM 2253 C C . SER A 1 280 ? 18.499 25.009 17.973 1.00 37.47 280 SER A C 1
ATOM 2255 O O . SER A 1 280 ? 17.655 25.898 17.970 1.00 37.47 280 SER A O 1
ATOM 2257 N N . GLY A 1 281 ? 19.697 25.137 18.527 1.00 37.38 281 GLY A N 1
ATOM 2258 C CA . GLY A 1 281 ? 20.178 26.369 19.129 1.00 37.38 281 GLY A CA 1
ATOM 2259 C C . GLY A 1 281 ? 20.791 26.087 20.486 1.00 37.38 281 GLY A C 1
ATOM 2260 O O . GLY A 1 281 ? 20.084 26.070 21.483 1.00 37.38 281 GLY A O 1
ATOM 2261 N N . LEU A 1 282 ? 22.097 25.837 20.495 1.00 33.38 282 LEU A N 1
ATOM 2262 C CA . LEU A 1 282 ? 23.034 26.586 21.325 1.00 33.38 282 LEU A CA 1
ATOM 2263 C C . LEU A 1 282 ? 24.456 26.287 20.842 1.00 33.38 282 LEU A C 1
ATOM 2265 O O . LEU A 1 282 ? 24.979 25.181 20.933 1.00 33.38 282 LEU A O 1
ATOM 2269 N N . GLU A 1 283 ? 25.018 27.333 20.268 1.00 35.22 283 GLU A N 1
ATOM 2270 C CA . GLU A 1 283 ? 26.406 27.545 19.910 1.00 35.22 283 GLU A CA 1
ATOM 2271 C C . GLU A 1 283 ? 27.166 27.919 21.193 1.00 35.22 283 GLU A C 1
ATOM 2273 O O . GLU A 1 283 ? 26.704 28.768 21.955 1.00 35.22 283 GLU A O 1
ATOM 2278 N N . SER A 1 284 ? 28.294 27.268 21.484 1.00 33.16 284 SER A N 1
ATOM 2279 C CA . SER A 1 284 ? 29.477 27.931 22.063 1.00 33.16 284 SER A CA 1
ATOM 2280 C C . SER A 1 284 ? 30.686 26.993 22.129 1.00 33.16 284 SER A C 1
ATOM 2282 O O . SER A 1 284 ? 30.668 25.939 22.760 1.00 33.16 284 SER A O 1
ATOM 2284 N N . ASP A 1 285 ? 31.722 27.430 21.418 1.00 31.53 285 ASP A N 1
ATOM 2285 C CA . ASP A 1 285 ? 33.154 27.342 21.702 1.00 31.53 285 ASP A CA 1
ATOM 2286 C C . ASP A 1 285 ? 33.641 26.470 22.869 1.00 31.53 285 ASP A C 1
ATOM 2288 O O . ASP A 1 285 ? 33.456 26.837 24.026 1.00 31.53 285 ASP A O 1
ATOM 2292 N N . VAL A 1 286 ? 34.499 25.486 22.557 1.00 35.12 286 VAL A N 1
ATOM 2293 C CA . VAL A 1 286 ? 35.777 25.289 23.272 1.00 35.12 286 VAL A CA 1
ATOM 2294 C C . VAL A 1 286 ? 36.866 24.816 22.294 1.00 35.12 286 VAL A C 1
ATOM 2296 O O . VAL A 1 286 ? 36.927 23.660 21.892 1.00 35.12 286 VAL A O 1
ATOM 2299 N N . LYS A 1 287 ? 37.722 25.773 21.925 1.00 31.42 287 LYS A N 1
ATOM 2300 C CA . LYS A 1 287 ? 39.196 25.735 21.937 1.00 31.42 287 LYS A CA 1
ATOM 2301 C C . LYS A 1 287 ? 39.918 24.425 21.573 1.00 31.42 287 LYS A C 1
ATOM 2303 O O . LYS A 1 287 ? 39.957 23.460 22.328 1.00 31.42 287 LYS A O 1
ATOM 2308 N N . ALA A 1 288 ? 40.644 24.513 20.461 1.00 32.84 288 ALA A N 1
ATOM 2309 C CA . ALA A 1 288 ? 41.777 23.669 20.122 1.00 32.84 288 ALA A CA 1
ATOM 2310 C C . ALA A 1 288 ? 42.872 23.732 21.200 1.00 32.84 288 ALA A C 1
ATOM 2312 O O . ALA A 1 288 ? 43.408 24.808 21.459 1.00 32.84 288 ALA A O 1
ATOM 2313 N N . GLU A 1 289 ? 43.268 22.576 21.731 1.00 31.62 289 GLU A N 1
ATOM 2314 C CA . GLU A 1 289 ? 44.621 22.351 22.232 1.00 31.62 289 GLU A CA 1
ATOM 2315 C C . GLU A 1 289 ? 45.137 20.989 21.762 1.00 31.62 289 GLU A C 1
ATOM 2317 O O . GLU A 1 289 ? 44.458 19.965 21.793 1.00 31.62 289 GLU A O 1
ATOM 2322 N N . SER A 1 290 ? 46.363 21.049 21.257 1.00 33.94 290 SER A N 1
ATOM 2323 C CA . SER A 1 290 ? 47.171 19.976 20.706 1.00 33.94 290 SER A CA 1
ATOM 2324 C C . SER A 1 290 ? 47.984 19.331 21.824 1.00 33.94 290 SER A C 1
ATOM 2326 O O . SER A 1 290 ? 48.804 20.020 22.414 1.00 33.94 290 SER A O 1
ATOM 2328 N N . PHE A 1 291 ? 47.838 18.024 22.019 1.00 29.69 291 PHE A N 1
ATOM 2329 C CA . PHE A 1 291 ? 48.831 17.076 22.551 1.00 29.69 291 PHE A CA 1
ATOM 2330 C C . PHE A 1 291 ? 48.361 15.704 22.024 1.00 29.69 291 PHE A C 1
ATOM 2332 O O . PHE A 1 291 ? 47.190 15.377 22.151 1.00 29.69 291 PHE A O 1
ATOM 2339 N N . GLY A 1 292 ? 49.120 14.911 21.273 1.00 31.08 292 GLY A N 1
ATOM 2340 C CA . GLY A 1 292 ? 50.485 14.477 21.528 1.00 31.08 292 GLY A CA 1
ATOM 2341 C C . GLY A 1 292 ? 50.429 12.976 21.837 1.00 31.08 292 GLY A C 1
ATOM 2342 O O . GLY A 1 292 ? 50.068 12.612 22.943 1.00 31.08 292 GLY A O 1
ATOM 2343 N N . GLU A 1 293 ? 50.719 12.161 20.816 1.00 33.88 293 GLU A N 1
ATOM 2344 C CA . GLU A 1 293 ? 51.300 10.803 20.855 1.00 33.88 293 GLU A CA 1
ATOM 2345 C C . GLU A 1 293 ? 50.768 9.759 21.864 1.00 33.88 293 GLU A C 1
ATOM 2347 O O . GLU A 1 293 ? 50.916 9.893 23.073 1.00 33.88 293 GLU A O 1
ATOM 2352 N N . GLY A 1 294 ? 50.301 8.604 21.360 1.00 33.88 294 GLY A N 1
ATOM 2353 C CA . GLY A 1 294 ? 50.180 7.410 22.207 1.00 33.88 294 GLY A CA 1
ATOM 2354 C C . GLY A 1 294 ? 49.320 6.263 21.676 1.00 33.88 294 GLY A C 1
ATOM 2355 O O . GLY A 1 294 ? 48.168 6.136 22.059 1.00 33.88 294 GLY A O 1
ATOM 2356 N N . LEU A 1 295 ? 49.929 5.402 20.853 1.00 33.28 295 LEU A N 1
ATOM 2357 C CA . LEU A 1 295 ? 49.813 3.930 20.883 1.00 33.28 295 LEU A CA 1
ATOM 2358 C C . LEU A 1 295 ? 48.415 3.271 21.013 1.00 33.28 295 LEU A C 1
ATOM 2360 O O . LEU A 1 295 ? 47.888 3.088 22.105 1.00 33.28 295 LEU A O 1
ATOM 2364 N N . MET A 1 296 ? 47.934 2.706 19.899 1.00 40.09 296 MET A N 1
ATOM 2365 C CA . MET A 1 296 ? 47.152 1.454 19.882 1.00 40.09 296 MET A CA 1
ATOM 2366 C C . MET A 1 296 ? 48.127 0.283 19.690 1.00 40.09 296 MET A C 1
ATOM 2368 O O . MET A 1 296 ? 49.011 0.397 18.835 1.00 40.09 296 MET A O 1
ATOM 2372 N N . PRO A 1 297 ? 48.004 -0.829 20.443 1.00 47.56 297 PRO A N 1
ATOM 2373 C CA . PRO A 1 297 ? 47.747 -2.096 19.741 1.00 47.56 297 PRO A CA 1
ATOM 2374 C C . PRO A 1 297 ? 47.053 -3.170 20.601 1.00 47.56 297 PRO A C 1
ATOM 2376 O O . PRO A 1 297 ? 47.720 -3.762 21.434 1.00 47.56 297 PRO A O 1
ATOM 2379 N N . TRP A 1 298 ? 45.788 -3.524 20.342 1.00 28.62 298 TRP A N 1
ATOM 2380 C CA . TRP A 1 298 ? 45.235 -4.848 20.696 1.00 28.62 298 TRP A CA 1
ATOM 2381 C C . TRP A 1 298 ? 44.020 -5.179 19.818 1.00 28.62 298 TRP A C 1
ATOM 2383 O O . TRP A 1 298 ? 42.925 -4.698 20.087 1.00 28.62 298 TRP A O 1
ATOM 2393 N N . LEU A 1 299 ? 44.207 -6.001 18.783 1.00 39.47 299 LEU A N 1
ATOM 2394 C CA . LEU A 1 299 ? 43.477 -7.264 18.602 1.00 39.47 299 LEU A CA 1
ATOM 2395 C C . LEU A 1 299 ? 43.970 -7.977 17.337 1.00 39.47 299 LEU A C 1
ATOM 2397 O O . LEU A 1 299 ? 44.034 -7.389 16.259 1.00 39.47 299 LEU A O 1
ATOM 2401 N N . MET A 1 300 ? 44.383 -9.222 17.581 1.00 40.03 300 MET A N 1
ATOM 2402 C CA . MET A 1 300 ? 44.779 -10.266 16.635 1.00 40.03 300 MET A CA 1
ATOM 2403 C C . MET A 1 300 ? 43.728 -10.532 15.562 1.00 40.03 300 MET A C 1
ATOM 2405 O O . MET A 1 300 ? 42.525 -10.415 15.883 1.00 40.03 300 MET A O 1
#

InterPro domains:
  IPR000232 Heat shock factor (HSF)-type, DNA-binding [PF00447] (32-121)
  IPR000232 Heat shock factor (HSF)-type, DNA-binding [PR00056] (32-55)
  IPR000232 Heat shock factor (HSF)-type, DNA-binding [PR00056] (70-82)
  IPR000232 Heat shock factor (HSF)-type, DNA-binding [PR00056] (83-95)
  IPR000232 Heat shock factor (HSF)-type, DNA-binding [PS00434] (71-95)
  IPR000232 Heat shock factor (HSF)-type, DNA-binding [SM00415] (28-121)
  IPR036388 Winged helix-like DNA-binding domain superfamily [G3DSA:1.10.10.10] (25-122)
  IPR036390 Winged helix DNA-binding domain superfamily [SSF46785] (28-121)

Foldseek 3Di:
DDDDDDDDDDDDDDPDDDDPPPPPPPDDFDLLLVLVLVCQQDPVCCVQKYADPVQQKIFGPDLQCCLPPVCVVRHVHSDSVVNVVVCVQLPWDQPDPVTNITGDRQRGRPRRVSSNVRDGDDPPDPPDDDDDDDDDDDPPPPCPDDDPCVVVVVVVVVVVVVVVVVVVVVVVVVVVVVVVVVVVVVVVVVVVVVVVVVVVVVVVCVVPVVNVVVVVVVVVDDDDDPPVVVVVVVVVVVVVVVVVVVPPDDDDDDDDPPPPDCVVVVVVVVCVVVVPPDDDDDDDDDDDDDDDDDDDDDDD

Organism: Dendrobium thyrsiflorum (NCBI:txid117978)

Radius of gyration: 43.24 Å; Cα contacts (8 Å, |Δi|>4): 144; chains: 1; bounding box: 105×55×143 Å

Mean predicted aligned error: 22.27 Å

Nearest PDB structures (foldseek):
  7dcs-assembly1_A  TM=9.765E-01  e=1.224E-10  Homo sapiens
  5d5v-assembly1_B  TM=9.703E-01  e=9.440E-11  Homo sapiens
  5hdn-assembly2_D  TM=9.485E-01  e=5.995E-11  Homo sapiens
  7dci-assembly1_A-2  TM=9.579E-01  e=3.933E-10  Homo sapiens
  7dcu-assembly1_A  TM=9.499E-01  e=9.138E-10  Homo sapiens

Solvent-accessible surface area (backbone atoms only — not comparable to full-atom values): 19075 Å² total; per-residue (Å²): 136,86,84,86,78,84,86,79,84,80,76,84,81,76,90,67,78,86,71,76,82,84,72,86,75,87,74,70,47,54,67,70,59,53,45,51,49,55,53,39,71,34,78,88,37,44,85,32,27,23,62,41,97,82,37,46,33,36,34,45,75,34,67,65,56,35,17,70,58,48,28,54,76,74,40,100,47,48,56,54,68,61,53,52,52,52,40,49,42,48,60,42,40,76,77,42,96,91,48,59,25,39,31,35,101,48,51,38,71,94,40,74,80,37,40,61,73,56,56,71,66,75,84,79,71,85,82,71,90,78,81,92,82,89,84,83,92,69,84,77,76,77,77,87,78,76,88,60,52,65,68,49,48,56,47,51,50,51,51,49,54,51,49,52,52,50,50,54,50,50,50,52,52,50,53,52,52,51,54,51,50,54,56,48,48,54,50,49,51,54,52,48,53,52,48,51,52,51,50,53,50,49,54,54,39,70,76,32,67,67,58,48,52,53,52,55,59,53,71,72,54,78,91,84,74,72,65,68,57,52,54,53,48,50,50,53,49,50,51,52,51,53,54,59,68,74,66,74,81,81,88,77,88,80,83,70,96,80,76,64,67,65,62,57,54,51,46,54,52,50,49,60,70,62,63,77,80,76,86,86,84,82,89,79,89,82,79,94,79,91,80,81,88,81,85,87,89,88,82,134

Sequence (300 aa):
MDGLVMVKEEAEITDDPPQPIIGLNDLGPPPFLMKTFEMVEDPETDTVVSWSSAKNSFIVWDSYKFSTTLLPKYFKHSNFSSFIRQLNTYGFRKVDPDRWEFANEKFLCGHRHLLKEIKRRRQVGQTSQQQQSEGTGRPACVELGQFGYDFEVDRLRRDRGSLIAEIAKLRQQHQNSQAQLLAMEERIEGTERRQRNTMAFMARALNNPIFIQQLIVRSQGGKKKRSEALQTMEELEMVSEMESILGAERSEAVFDPYGEEIGEMSNAIWELMNAGTVASGLESDVKAESFGEGLMPWLM